Protein AF-0000000078754443 (afdb_homodimer)

Structure (mmCIF, N/CA/C/O backbone):
data_AF-0000000078754443-model_v1
#
loop_
_entity.id
_entity.type
_entity.pdbx_description
1 polymer 'Helix-turn-helix domain protein'
#
loop_
_atom_site.group_PDB
_atom_site.id
_atom_site.type_symbol
_atom_site.label_atom_id
_atom_site.label_alt_id
_atom_site.label_comp_id
_atom_site.label_asym_id
_atom_site.label_entity_id
_atom_site.label_seq_id
_atom_site.pdbx_PDB_ins_code
_atom_site.Cartn_x
_atom_site.Cartn_y
_atom_site.Cartn_z
_atom_site.occupancy
_atom_site.B_iso_or_equiv
_atom_site.auth_seq_id
_atom_site.auth_comp_id
_atom_site.auth_asym_id
_atom_site.auth_atom_id
_atom_site.pdbx_PDB_model_num
ATOM 1 N N . MET A 1 1 ? -13.828 100.062 6.152 1 26.36 1 MET A N 1
ATOM 2 C CA . MET A 1 1 ? -12.602 99.375 5.762 1 26.36 1 MET A CA 1
ATOM 3 C C . MET A 1 1 ? -12.68 97.875 6.078 1 26.36 1 MET A C 1
ATOM 5 O O . MET A 1 1 ? -12.031 97.062 5.422 1 26.36 1 MET A O 1
ATOM 9 N N . LYS A 1 2 ? -13.32 97.5 7.156 1 36.22 2 LYS A N 1
ATOM 10 C CA . LYS A 1 2 ? -12.859 96.312 7.918 1 36.22 2 LYS A CA 1
ATOM 11 C C . LYS A 1 2 ? -13.461 95.062 7.367 1 36.22 2 LYS A C 1
ATOM 13 O O . LYS A 1 2 ? -14.555 94.625 7.758 1 36.22 2 LYS A O 1
ATOM 18 N N . THR A 1 3 ? -13.18 94.688 6.109 1 39.19 3 THR A N 1
ATOM 19 C CA . THR A 1 3 ? -13.664 93.5 5.484 1 39.19 3 THR A CA 1
ATOM 20 C C . THR A 1 3 ? -13 92.25 6.105 1 39.19 3 THR A C 1
ATOM 22 O O . THR A 1 3 ? -11.773 92.188 6.152 1 39.19 3 THR A O 1
ATOM 25 N N . ARG A 1 4 ? -13.695 91.5 7.109 1 38.22 4 ARG A N 1
ATOM 26 C CA . ARG A 1 4 ? -13.477 90.25 7.867 1 38.22 4 ARG A CA 1
ATOM 27 C C . ARG A 1 4 ? -13.125 89.125 6.941 1 38.22 4 ARG A C 1
ATOM 29 O O . ARG A 1 4 ? -13.922 88.75 6.09 1 38.22 4 ARG A O 1
ATOM 36 N N . THR A 1 5 ? -11.766 88.75 6.797 1 33.34 5 THR A N 1
ATOM 37 C CA . THR A 1 5 ? -10.977 87.75 6.078 1 33.34 5 THR A CA 1
ATOM 38 C C . THR A 1 5 ? -11.367 86.375 6.52 1 33.34 5 THR A C 1
ATOM 40 O O . THR A 1 5 ? -11.383 86.062 7.715 1 33.34 5 THR A O 1
ATOM 43 N N . GLN A 1 6 ? -12.062 85.375 5.734 1 34.09 6 GLN A N 1
ATOM 44 C CA . GLN A 1 6 ? -12.703 84.062 5.66 1 34.09 6 GLN A CA 1
ATOM 45 C C . GLN A 1 6 ? -11.68 82.938 5.875 1 34.09 6 GLN A C 1
ATOM 47 O O . GLN A 1 6 ? -12.047 81.812 5.945 1 34.09 6 GLN A O 1
ATOM 52 N N . THR A 1 7 ? -10.242 83.125 5.641 1 32.72 7 THR A N 1
ATOM 53 C CA . THR A 1 7 ? -9.625 82 4.891 1 32.72 7 THR A CA 1
ATOM 54 C C . THR A 1 7 ? -9.602 80.75 5.719 1 32.72 7 THR A C 1
ATOM 56 O O . THR A 1 7 ? -9.828 80.75 6.93 1 32.72 7 THR A O 1
ATOM 59 N N . LYS A 1 8 ? -8.5 79.812 5.582 1 35.47 8 LYS A N 1
ATOM 60 C CA . LYS A 1 8 ? -8.008 78.5 5.141 1 35.47 8 LYS A CA 1
ATOM 61 C C . LYS A 1 8 ? -7.637 77.625 6.328 1 35.47 8 LYS A C 1
ATOM 63 O O . LYS A 1 8 ? -6.461 77.5 6.684 1 35.47 8 LYS A O 1
ATOM 68 N N . VAL A 1 9 ? -8.281 77.688 7.457 1 36 9 VAL A N 1
ATOM 69 C CA . VAL A 1 9 ? -7.668 76.938 8.562 1 36 9 VAL A CA 1
ATOM 70 C C . VAL A 1 9 ? -7.613 75.438 8.227 1 36 9 VAL A C 1
ATOM 72 O O . VAL A 1 9 ? -6.598 74.812 8.461 1 36 9 VAL A O 1
ATOM 75 N N . GLY A 1 10 ? -8.734 74.75 7.977 1 35.69 10 GLY A N 1
ATOM 76 C CA . GLY A 1 10 ? -8.914 73.5 8.688 1 35.69 10 GLY A CA 1
ATOM 77 C C . GLY A 1 10 ? -8.25 72.312 7.996 1 35.69 10 GLY A C 1
ATOM 78 O O . GLY A 1 10 ? -8.648 71.188 8.195 1 35.69 10 GLY A O 1
ATOM 79 N N . GLN A 1 11 ? -7.355 72.5 6.957 1 35.53 11 GLN A N 1
ATOM 80 C CA . GLN A 1 11 ? -6.887 71.375 6.152 1 35.53 11 GLN A CA 1
ATOM 81 C C . GLN A 1 11 ? -5.949 70.5 6.953 1 35.53 11 GLN A C 1
ATOM 83 O O . GLN A 1 11 ? -5.453 69.438 6.438 1 35.53 11 GLN A O 1
ATOM 88 N N . SER A 1 12 ? -5.445 70.938 8.062 1 36.81 12 SER A N 1
ATOM 89 C CA . SER A 1 12 ? -4.25 70.25 8.5 1 36.81 12 SER A CA 1
ATOM 90 C C . SER A 1 12 ? -4.582 68.812 8.93 1 36.81 12 SER A C 1
ATOM 92 O O . SER A 1 12 ? -3.738 67.938 8.828 1 36.81 12 SER A O 1
ATOM 94 N N . SER A 1 13 ? -5.699 68.562 9.547 1 37.91 13 SER A N 1
ATOM 95 C CA . SER A 1 13 ? -5.684 67.438 10.414 1 37.91 13 SER A CA 1
ATOM 96 C C . SER A 1 13 ? -5.812 66.125 9.602 1 37.91 13 SER A C 1
ATOM 98 O O . SER A 1 13 ? -5.984 65.062 10.172 1 37.91 13 SER A O 1
ATOM 100 N N . ILE A 1 14 ? -6.129 66.312 8.273 1 39.88 14 ILE A N 1
ATOM 101 C CA . ILE A 1 14 ? -6.383 65.062 7.578 1 39.88 14 ILE A CA 1
ATOM 102 C C . ILE A 1 14 ? -5.074 64.312 7.406 1 39.88 14 ILE A C 1
ATOM 104 O O . ILE A 1 14 ? -5.059 63.188 6.84 1 39.88 14 ILE A O 1
ATOM 108 N N . GLN A 1 15 ? -3.957 65 7.578 1 35.03 15 GLN A N 1
ATOM 109 C CA . GLN A 1 15 ? -2.744 64.312 7.191 1 35.03 15 GLN A CA 1
ATOM 110 C C . GLN A 1 15 ? -2.506 63.094 8.086 1 35.03 15 GLN A C 1
ATOM 112 O O . GLN A 1 15 ? -1.766 62.188 7.723 1 35.03 15 GLN A O 1
ATOM 117 N N . GLY A 1 16 ? -2.771 63.312 9.336 1 35.56 16 GLY A N 1
ATOM 118 C CA . GLY A 1 16 ? -2.223 62.344 10.273 1 35.56 16 GLY A CA 1
ATOM 119 C C . GLY A 1 16 ? -2.766 60.938 10.07 1 35.56 16 GLY A C 1
ATOM 120 O O . GLY A 1 16 ? -2.068 59.969 10.32 1 35.56 16 GLY A O 1
ATOM 121 N N . LEU A 1 17 ? -4.094 60.844 9.922 1 36.47 17 LEU A N 1
ATOM 122 C CA . LEU A 1 17 ? -4.656 59.531 10.094 1 36.47 17 LEU A CA 1
ATOM 123 C C . LEU A 1 17 ? -4.332 58.625 8.891 1 36.47 17 LEU A C 1
ATOM 125 O O . LEU A 1 17 ? -4.723 57.469 8.844 1 36.47 17 LEU A O 1
ATOM 129 N N . LYS A 1 18 ? -3.92 59.219 7.746 1 35.03 18 LYS A N 1
ATOM 130 C CA . LYS A 1 18 ? -3.502 58.375 6.641 1 35.03 18 LYS A CA 1
ATOM 131 C C . LYS A 1 18 ? -2.344 57.469 7.055 1 35.03 18 LYS A C 1
ATOM 133 O O . LYS A 1 18 ? -1.97 56.562 6.32 1 35.03 18 LYS A O 1
ATOM 138 N N . GLU A 1 19 ? -1.487 58.062 7.883 1 35 19 GLU A N 1
ATOM 139 C CA . GLU A 1 19 ? -0.328 57.219 8.141 1 35 19 GLU A CA 1
ATOM 140 C C . GLU A 1 19 ? -0.752 55.844 8.664 1 35 19 GLU A C 1
ATOM 142 O O . GLU A 1 19 ? 0.026 54.906 8.625 1 35 19 GLU A O 1
ATOM 147 N N . ALA A 1 20 ? -1.751 55.844 9.547 1 34.97 20 ALA A N 1
ATOM 148 C CA . ALA A 1 20 ? -1.997 54.562 10.234 1 34.97 20 ALA A CA 1
ATOM 149 C C . ALA A 1 20 ? -2.408 53.469 9.25 1 34.97 20 ALA A C 1
ATOM 151 O O . ALA A 1 20 ? -2.59 52.312 9.625 1 34.97 20 ALA A O 1
ATOM 152 N N . ILE A 1 21 ? -3.027 53.938 8.18 1 36.72 21 ILE A N 1
ATOM 153 C CA . ILE A 1 21 ? -3.352 52.812 7.301 1 36.72 21 ILE A CA 1
ATOM 154 C C . ILE A 1 21 ? -2.064 52.188 6.785 1 36.72 21 ILE A C 1
ATOM 156 O O . ILE A 1 21 ? -1.988 51.781 5.625 1 36.72 21 ILE A O 1
ATOM 160 N N . ALA A 1 22 ? -0.851 52.875 6.953 1 30.12 22 ALA A N 1
ATOM 161 C CA . ALA A 1 22 ? 0.353 52.281 6.375 1 30.12 22 ALA A CA 1
ATOM 162 C C . ALA A 1 22 ? 0.36 50.781 6.559 1 30.12 22 ALA A C 1
ATOM 164 O O . ALA A 1 22 ? 0.522 50.031 5.59 1 30.12 22 ALA A O 1
ATOM 165 N N . PHE A 1 23 ? 1.49 50.219 7.254 1 31.06 23 PHE A N 1
ATOM 166 C CA . PHE A 1 23 ? 2.502 49.188 7.105 1 31.06 23 PHE A CA 1
ATOM 167 C C . PHE A 1 23 ? 1.948 47.812 7.527 1 31.06 23 PHE A C 1
ATOM 169 O O . PHE A 1 23 ? 2.404 46.781 7.047 1 31.06 23 PHE A O 1
ATOM 176 N N . GLU A 1 24 ? 1.342 47.688 8.734 1 31.23 24 GLU A N 1
ATOM 177 C CA . GLU A 1 24 ? 1.549 46.344 9.242 1 31.23 24 GLU A CA 1
ATOM 178 C C . GLU A 1 24 ? 0.888 45.312 8.328 1 31.23 24 GLU A C 1
ATOM 180 O O . GLU A 1 24 ? -0.333 45.156 8.352 1 31.23 24 GLU A O 1
ATOM 185 N N . LYS A 1 25 ? 0.895 45.469 7.051 1 33.34 25 LYS A N 1
ATOM 186 C CA . LYS A 1 25 ? 0.823 44.281 6.184 1 33.34 25 LYS A CA 1
ATOM 187 C C . LYS A 1 25 ? 1.362 43.062 6.891 1 33.34 25 LYS A C 1
ATOM 189 O O . LYS A 1 25 ? 2.547 43 7.223 1 33.34 25 LYS A O 1
ATOM 194 N N . SER A 1 26 ? 0.652 42.406 7.809 1 33.97 26 SER A N 1
ATOM 195 C CA . SER A 1 26 ? 0.741 41.031 8.281 1 33.97 26 SER A CA 1
ATOM 196 C C . SER A 1 26 ? 1.318 40.125 7.207 1 33.97 26 SER A C 1
ATOM 198 O O . SER A 1 26 ? 0.623 39.75 6.258 1 33.97 26 SER A O 1
ATOM 200 N N . GLY A 1 27 ? 2.365 40.406 6.5 1 33.62 27 GLY A N 1
ATOM 201 C CA . GLY A 1 27 ? 3.305 39.594 5.762 1 33.62 27 GLY A CA 1
ATOM 202 C C . GLY A 1 27 ? 3.496 38.219 6.371 1 33.62 27 GLY A C 1
ATOM 203 O O . GLY A 1 27 ? 4.273 37.406 5.863 1 33.62 27 GLY A O 1
ATOM 204 N N . ALA A 1 28 ? 3.529 38.188 7.723 1 36.38 28 ALA A N 1
ATOM 205 C CA . ALA A 1 28 ? 3.904 36.938 8.359 1 36.38 28 ALA A CA 1
ATOM 206 C C . ALA A 1 28 ? 3.096 35.781 7.785 1 36.38 28 ALA A C 1
ATOM 208 O O . ALA A 1 28 ? 3.461 34.594 7.961 1 36.38 28 ALA A O 1
ATOM 209 N N . LEU A 1 29 ? 1.897 35.938 7.648 1 39.03 29 LEU A N 1
ATOM 210 C CA . LEU A 1 29 ? 1.191 34.75 7.16 1 39.03 29 LEU A CA 1
ATOM 211 C C . LEU A 1 29 ? 1.688 34.375 5.773 1 39.03 29 LEU A C 1
ATOM 213 O O . LEU A 1 29 ? 1.109 33.5 5.129 1 39.03 29 LEU A O 1
ATOM 217 N N . ALA A 1 30 ? 2.354 35.25 5.02 1 36.84 30 ALA A N 1
ATOM 218 C CA . ALA A 1 30 ? 2.799 34.969 3.662 1 36.84 30 ALA A CA 1
ATOM 219 C C . ALA A 1 30 ? 3.496 33.594 3.611 1 36.84 30 ALA A C 1
ATOM 221 O O . ALA A 1 30 ? 3.242 32.781 2.711 1 36.84 30 ALA A O 1
ATOM 222 N N . GLY A 1 31 ? 4.816 33.562 4.109 1 39.12 31 GLY A N 1
ATOM 223 C CA . GLY A 1 31 ? 5.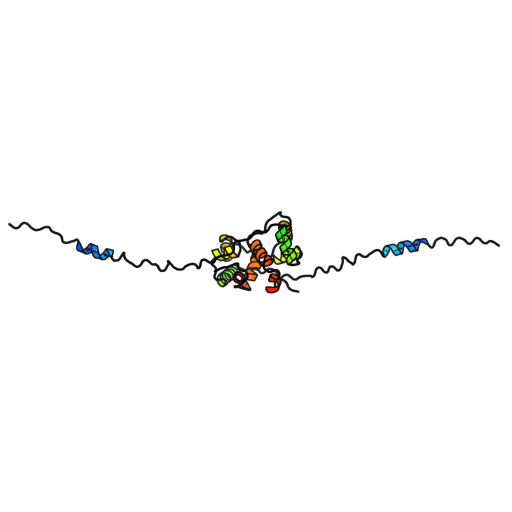887 32.625 3.824 1 39.12 31 GLY A CA 1
ATOM 224 C C . GLY A 1 31 ? 5.586 31.219 4.297 1 39.12 31 GLY A C 1
ATOM 225 O O . GLY A 1 31 ? 6.492 30.391 4.434 1 39.12 31 GLY A O 1
ATOM 226 N N . ALA A 1 32 ? 4.82 30.953 5.199 1 44.16 32 ALA A N 1
ATOM 227 C CA . ALA A 1 32 ? 4.879 29.516 5.457 1 44.16 32 ALA A CA 1
ATOM 228 C C . ALA A 1 32 ? 4.965 28.734 4.148 1 44.16 32 ALA A C 1
ATOM 230 O O . ALA A 1 32 ? 3.973 28.609 3.428 1 44.16 32 ALA A O 1
ATOM 231 N N . ARG A 1 33 ? 5.953 28.969 3.275 1 45.34 33 ARG A N 1
ATOM 232 C CA . ARG A 1 33 ? 6.227 28.156 2.104 1 45.34 33 ARG A CA 1
ATOM 233 C C . ARG A 1 33 ? 5.84 26.703 2.355 1 45.34 33 ARG A C 1
ATOM 235 O O . ARG A 1 33 ? 6.438 26.031 3.201 1 45.34 33 ARG A O 1
ATOM 242 N N . VAL A 1 34 ? 4.598 26.344 2.496 1 55.62 34 VAL A N 1
ATOM 243 C CA . VAL A 1 34 ? 4.273 24.922 2.49 1 55.62 34 VAL A CA 1
ATOM 244 C C . VAL A 1 34 ? 5.254 24.172 1.592 1 55.62 34 VAL A C 1
ATOM 246 O O . VAL A 1 34 ? 5.465 24.562 0.438 1 55.62 34 VAL A O 1
ATOM 249 N N . ARG A 1 35 ? 6.547 23.875 2.004 1 59.12 35 ARG A N 1
ATOM 250 C CA . ARG A 1 35 ? 7.457 23.047 1.21 1 59.12 35 ARG A CA 1
ATOM 251 C C . ARG A 1 35 ? 6.688 22.156 0.244 1 59.12 35 ARG A C 1
ATOM 253 O O . ARG A 1 35 ? 5.785 21.422 0.654 1 59.12 35 ARG A O 1
ATOM 260 N N . GLN A 1 36 ? 6.621 22.656 -1.03 1 76.69 36 GLN A N 1
ATOM 261 C CA . GLN A 1 36 ? 5.934 21.875 -2.062 1 76.69 36 GLN A CA 1
ATOM 262 C C . GLN A 1 36 ? 6.562 20.5 -2.229 1 76.69 36 GLN A C 1
ATOM 264 O O . GLN A 1 36 ? 7.664 20.375 -2.76 1 76.69 36 GLN A O 1
ATOM 269 N N . ILE A 1 37 ? 6.293 19.609 -1.49 1 89.94 37 ILE A N 1
ATOM 270 C CA . ILE A 1 37 ? 6.809 18.234 -1.598 1 89.94 37 ILE A CA 1
ATOM 271 C C . ILE A 1 37 ? 6.203 17.562 -2.82 1 89.94 37 ILE A C 1
ATOM 273 O O . ILE A 1 37 ? 5.012 17.719 -3.105 1 89.94 37 ILE A O 1
ATOM 277 N N . ALA A 1 38 ? 7.082 17.062 -3.732 1 95.56 38 ALA A N 1
ATOM 278 C CA . ALA A 1 38 ? 6.637 16.328 -4.914 1 95.56 38 ALA A CA 1
ATOM 279 C C . ALA A 1 38 ? 6.398 14.852 -4.582 1 95.56 38 ALA A C 1
ATOM 281 O O . ALA A 1 38 ? 7.297 14.164 -4.094 1 95.56 38 ALA A O 1
ATOM 282 N N . ILE A 1 39 ? 5.227 14.508 -4.801 1 98.31 39 ILE A N 1
ATOM 283 C CA . ILE A 1 39 ? 4.875 13.109 -4.586 1 98.31 39 ILE A CA 1
ATOM 284 C C . ILE A 1 39 ? 4.754 12.398 -5.93 1 98.31 39 ILE A C 1
ATOM 286 O O . ILE A 1 39 ? 4.105 12.906 -6.852 1 98.31 39 ILE A O 1
ATOM 290 N N . LYS A 1 40 ? 5.383 11.297 -6.074 1 98.25 40 LYS A N 1
ATOM 291 C CA . LYS A 1 40 ? 5.34 10.523 -7.312 1 98.25 40 LYS A CA 1
ATOM 292 C C . LYS A 1 40 ? 3.9 10.211 -7.715 1 98.25 40 LYS A C 1
ATOM 294 O O . LYS A 1 40 ? 3.119 9.711 -6.906 1 98.25 40 LYS A O 1
ATOM 299 N N . PRO A 1 41 ? 3.611 10.516 -8.875 1 98.12 41 PRO A N 1
ATOM 300 C CA . PRO A 1 41 ? 2.26 10.164 -9.32 1 98.12 41 PRO A CA 1
ATOM 301 C C . PRO A 1 41 ? 2.021 8.656 -9.352 1 98.12 41 PRO A C 1
ATOM 303 O O . PRO A 1 41 ? 2.973 7.879 -9.461 1 98.12 41 PRO A O 1
ATOM 306 N N . LEU A 1 42 ? 0.745 8.273 -9.305 1 98.69 42 LEU A N 1
ATOM 307 C CA . LEU A 1 42 ? 0.408 6.855 -9.344 1 98.69 42 LEU A CA 1
ATOM 308 C C . LEU A 1 42 ? 0.733 6.258 -10.711 1 98.69 42 LEU A C 1
ATOM 310 O O . LEU A 1 42 ? 0.575 6.922 -11.734 1 98.69 42 LEU A O 1
ATOM 314 N N . SER A 1 43 ? 1.183 5.039 -10.648 1 98.06 43 SER A N 1
ATOM 315 C CA . SER A 1 43 ? 1.366 4.285 -11.883 1 98.06 43 SER A CA 1
ATOM 316 C C . SER A 1 43 ? 0.236 3.281 -12.094 1 98.06 43 SER A C 1
ATOM 318 O O . SER A 1 43 ? -0.287 2.719 -11.133 1 98.06 43 SER A O 1
ATOM 320 N N . HIS A 1 44 ? -0.044 3.088 -13.305 1 97.94 44 HIS A N 1
ATOM 321 C CA . HIS A 1 44 ? -1.057 2.102 -13.664 1 97.94 44 HIS A CA 1
ATOM 322 C C . HIS A 1 44 ? -0.416 0.797 -14.133 1 97.94 44 HIS A C 1
ATOM 324 O O . HIS A 1 44 ? 0.577 0.815 -14.859 1 97.94 44 HIS A O 1
ATOM 330 N N . TYR A 1 45 ? -1.012 -0.308 -13.719 1 98.69 45 TYR A N 1
ATOM 331 C CA . TYR A 1 45 ? -0.534 -1.637 -14.078 1 98.69 45 TYR A CA 1
ATOM 332 C C . TYR A 1 45 ? -1.644 -2.459 -14.727 1 98.69 45 TYR A C 1
ATOM 334 O O . TYR A 1 45 ? -2.744 -2.564 -14.18 1 98.69 45 TYR A O 1
ATOM 342 N N . ASN A 1 46 ? -1.34 -2.996 -15.852 1 98.38 46 ASN A N 1
ATOM 343 C CA . ASN A 1 46 ? -2.338 -3.873 -16.453 1 98.38 46 ASN A CA 1
ATOM 344 C C . ASN A 1 46 ? -2.262 -5.285 -15.883 1 98.38 46 ASN A C 1
ATOM 346 O O . ASN A 1 46 ? -1.412 -5.574 -15.039 1 98.38 46 ASN A O 1
ATOM 350 N N . ASN A 1 47 ? -3.221 -6.164 -16.328 1 98.75 47 ASN A N 1
ATOM 351 C CA . ASN A 1 47 ? -3.357 -7.504 -15.766 1 98.75 47 ASN A CA 1
ATOM 352 C C . ASN A 1 47 ? -2.066 -8.305 -15.906 1 98.75 47 ASN A C 1
ATOM 354 O O . ASN A 1 47 ? -1.635 -8.969 -14.961 1 98.75 47 ASN A O 1
ATOM 358 N N . ARG A 1 48 ? -1.356 -8.172 -16.984 1 98.69 48 ARG A N 1
ATOM 359 C CA . ARG A 1 48 ? -0.126 -8.922 -17.203 1 98.69 48 ARG A CA 1
ATOM 360 C C . ARG A 1 48 ? 0.994 -8.422 -16.297 1 98.69 48 ARG A C 1
ATOM 362 O O . ARG A 1 48 ? 1.786 -9.219 -15.789 1 98.69 48 ARG A O 1
ATOM 369 N N . GLU A 1 49 ? 1.058 -7.172 -16.125 1 98.81 49 GLU A N 1
ATOM 370 C CA . GLU A 1 49 ? 2.082 -6.586 -15.273 1 98.81 49 GLU A CA 1
ATOM 371 C C . GLU A 1 49 ? 1.881 -6.992 -13.812 1 98.81 49 GLU A C 1
ATOM 373 O O . GLU A 1 49 ? 2.848 -7.289 -13.109 1 98.81 49 GLU A O 1
ATOM 378 N N . ILE A 1 50 ? 0.63 -7.016 -13.406 1 98.94 50 ILE A N 1
ATOM 379 C CA . ILE A 1 50 ? 0.341 -7.391 -12.031 1 98.94 50 ILE A CA 1
ATOM 380 C C . ILE A 1 50 ? 0.776 -8.836 -11.789 1 98.94 50 ILE A C 1
ATOM 382 O O . ILE A 1 50 ? 1.412 -9.133 -10.773 1 98.94 50 ILE A O 1
ATOM 386 N N . LYS A 1 51 ? 0.489 -9.656 -12.719 1 98.88 51 LYS A N 1
ATOM 387 C CA . LYS A 1 51 ? 0.91 -11.055 -12.625 1 98.88 51 LYS A CA 1
ATOM 388 C C . LYS A 1 51 ? 2.432 -11.172 -12.594 1 98.88 51 LYS A C 1
ATOM 390 O O . LYS A 1 51 ? 2.986 -11.938 -11.805 1 98.88 51 LYS A O 1
ATOM 395 N N . ARG A 1 52 ? 3.084 -10.398 -13.422 1 98.88 52 ARG A N 1
ATOM 396 C CA . ARG A 1 52 ? 4.543 -10.422 -13.477 1 98.88 52 ARG A CA 1
ATOM 397 C C . ARG A 1 52 ? 5.145 -9.969 -12.148 1 98.88 52 ARG A C 1
ATOM 399 O O . ARG A 1 52 ? 6.145 -10.531 -11.695 1 98.88 52 ARG A O 1
ATOM 406 N N . ILE A 1 53 ? 4.539 -8.953 -11.523 1 98.88 53 ILE A N 1
ATOM 407 C CA . ILE A 1 53 ? 5.008 -8.477 -10.227 1 98.88 53 ILE A CA 1
ATOM 408 C C . ILE A 1 53 ? 4.855 -9.594 -9.188 1 98.88 53 ILE A C 1
ATOM 410 O O . ILE A 1 53 ? 5.801 -9.906 -8.469 1 98.88 53 ILE A O 1
ATOM 414 N N . ARG A 1 54 ? 3.691 -10.195 -9.156 1 98.81 54 ARG A N 1
ATOM 415 C CA . ARG A 1 54 ? 3.473 -11.297 -8.219 1 98.81 54 ARG A CA 1
ATOM 416 C C . ARG A 1 54 ? 4.496 -12.406 -8.43 1 98.81 54 ARG A C 1
ATOM 418 O O . ARG A 1 54 ? 5.078 -12.914 -7.465 1 98.81 54 ARG A O 1
ATOM 425 N N . GLU A 1 55 ? 4.699 -12.75 -9.688 1 98.75 55 GLU A N 1
ATOM 426 C CA . GLU A 1 55 ? 5.59 -13.852 -10.016 1 98.75 55 GLU A CA 1
ATOM 427 C C . GLU A 1 55 ? 7.039 -13.523 -9.672 1 98.75 55 GLU A C 1
ATOM 429 O O . GLU A 1 55 ? 7.801 -14.398 -9.266 1 98.75 55 GLU A O 1
ATOM 434 N N . SER A 1 56 ? 7.398 -12.289 -9.844 1 98.56 56 SER A N 1
ATOM 435 C CA . SER A 1 56 ? 8.758 -11.875 -9.5 1 98.56 56 SER A CA 1
ATOM 436 C C . SER A 1 56 ? 9.008 -12 -8 1 98.56 56 SER A C 1
ATOM 438 O O . SER A 1 56 ? 10.156 -12.078 -7.562 1 98.56 56 SER A O 1
ATOM 440 N N . LEU A 1 57 ? 7.973 -11.984 -7.211 1 98 57 LEU A N 1
ATOM 441 C CA . LEU A 1 57 ? 8.055 -12.164 -5.766 1 98 57 LEU A CA 1
ATOM 442 C C . LEU A 1 57 ? 8.008 -13.641 -5.395 1 98 57 LEU A C 1
ATOM 444 O O . LEU A 1 57 ? 8.164 -14 -4.227 1 98 57 LEU A O 1
ATOM 448 N N . LYS A 1 58 ? 7.691 -14.438 -6.395 1 97.06 58 LYS A N 1
ATOM 449 C CA . LYS A 1 58 ? 7.582 -15.891 -6.23 1 97.06 58 LYS A CA 1
ATOM 450 C C . LYS A 1 58 ? 6.434 -16.25 -5.289 1 97.06 58 LYS A C 1
ATOM 452 O O . LYS A 1 58 ? 6.57 -17.141 -4.449 1 97.06 58 LYS A O 1
ATOM 457 N N . LEU A 1 59 ? 5.391 -15.547 -5.441 1 97.69 59 LEU A N 1
ATOM 458 C CA . LEU A 1 59 ? 4.234 -15.773 -4.586 1 97.69 59 LEU A CA 1
ATOM 459 C C . LEU A 1 59 ? 3.082 -16.391 -5.375 1 97.69 59 LEU A C 1
ATOM 461 O O . LEU A 1 59 ? 2.912 -16.094 -6.562 1 97.69 59 LEU A O 1
ATOM 465 N N . THR A 1 60 ? 2.299 -17.219 -4.691 1 97.75 60 THR A N 1
ATOM 466 C CA . THR A 1 60 ? 1.014 -17.6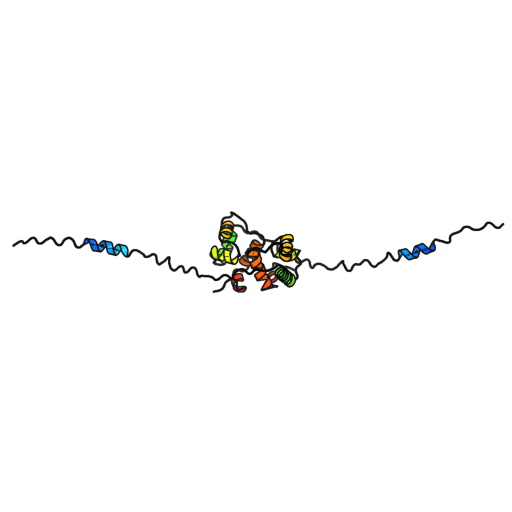56 -5.23 1 97.75 60 THR A CA 1
ATOM 467 C C . THR A 1 60 ? 0.004 -16.516 -5.207 1 97.75 60 THR A C 1
ATOM 469 O O . THR A 1 60 ? 0.256 -15.469 -4.605 1 97.75 60 THR A O 1
ATOM 472 N N . GLN A 1 61 ? -1.084 -16.781 -5.883 1 98.25 61 GLN A N 1
ATOM 473 C CA . GLN A 1 61 ? -2.15 -15.781 -5.82 1 98.25 61 GLN A CA 1
ATOM 474 C C . GLN A 1 61 ? -2.625 -15.578 -4.387 1 98.25 61 GLN A C 1
ATOM 476 O O . GLN A 1 61 ? -2.928 -14.453 -3.98 1 98.25 61 GLN A O 1
ATOM 481 N N . ARG A 1 62 ? -2.701 -16.609 -3.691 1 97.88 62 ARG A N 1
ATOM 482 C CA . ARG A 1 62 ? -3.168 -16.547 -2.311 1 97.88 62 ARG A CA 1
ATOM 483 C C . ARG A 1 62 ? -2.203 -15.734 -1.443 1 97.88 62 ARG A C 1
ATOM 485 O O . ARG A 1 62 ? -2.619 -14.836 -0.711 1 97.88 62 ARG A O 1
ATOM 492 N N . SER A 1 63 ? -0.944 -16.016 -1.504 1 98.19 63 SER A N 1
ATOM 493 C CA . SER A 1 63 ? 0.059 -15.312 -0.714 1 98.19 63 SER A CA 1
ATOM 494 C C . SER A 1 63 ? 0.163 -13.852 -1.135 1 98.19 63 SER A C 1
ATOM 496 O O . SER A 1 63 ? 0.34 -12.969 -0.292 1 98.19 63 SER A O 1
ATOM 498 N N . PHE A 1 64 ? 0.074 -13.648 -2.371 1 98.75 64 PHE A N 1
ATOM 499 C CA . PHE A 1 64 ? 0.097 -12.281 -2.881 1 98.75 64 PHE A CA 1
ATOM 500 C C 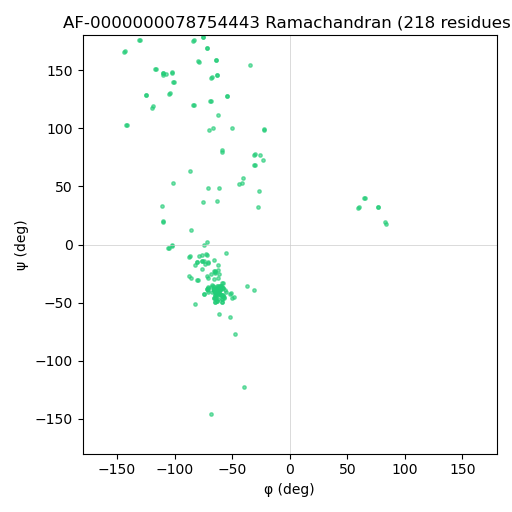. PHE A 1 64 ? -1.091 -11.484 -2.354 1 98.75 64 PHE A C 1
ATOM 502 O O . PHE A 1 64 ? -0.949 -10.312 -1.984 1 98.75 64 PHE A O 1
ATOM 509 N N . ALA A 1 65 ? -2.24 -12.125 -2.338 1 98.88 65 ALA A N 1
ATOM 510 C CA . ALA A 1 65 ? -3.443 -11.492 -1.797 1 98.88 65 ALA A CA 1
ATOM 511 C C . ALA A 1 65 ? -3.248 -11.109 -0.334 1 98.88 65 ALA A C 1
ATOM 513 O O . ALA A 1 65 ? -3.594 -9.992 0.071 1 98.88 65 ALA A O 1
ATOM 514 N N . LEU A 1 66 ? -2.672 -11.984 0.402 1 98.62 66 LEU A N 1
ATOM 515 C CA . LEU A 1 66 ? -2.389 -11.711 1.806 1 98.62 66 LEU A CA 1
ATOM 516 C C . LEU A 1 66 ? -1.398 -10.555 1.944 1 98.62 66 LEU A C 1
ATOM 518 O O . LEU A 1 66 ? -1.586 -9.672 2.779 1 98.62 66 LEU A O 1
ATOM 522 N N . LEU A 1 67 ? -0.415 -10.523 1.156 1 98.81 67 LEU A N 1
ATOM 523 C CA . LEU A 1 67 ? 0.586 -9.469 1.183 1 98.81 67 LEU A CA 1
ATOM 524 C C . LEU A 1 67 ? -0.04 -8.117 0.842 1 98.81 67 LEU A C 1
ATOM 526 O O . LEU A 1 67 ? 0.235 -7.117 1.506 1 98.81 67 LEU A O 1
ATOM 530 N N . MET A 1 68 ? -0.91 -8.18 -0.115 1 98.94 68 MET A N 1
ATOM 531 C CA . MET A 1 68 ? -1.532 -6.957 -0.609 1 98.94 68 MET A CA 1
ATOM 532 C C . MET A 1 68 ? -2.674 -6.52 0.302 1 98.94 68 MET A C 1
ATOM 534 O O . MET A 1 68 ? -3.168 -5.395 0.192 1 98.94 68 MET A O 1
ATOM 538 N N . GLY A 1 69 ? -3.107 -7.383 1.133 1 98.88 69 GLY A N 1
ATOM 539 C CA . GLY A 1 69 ? -4.215 -7.062 2.018 1 98.88 69 GLY A CA 1
ATOM 540 C C . GLY A 1 69 ? -5.562 -7.082 1.319 1 98.88 69 GLY A C 1
ATOM 541 O O . GLY A 1 69 ? -6.441 -6.277 1.631 1 98.88 69 GLY A O 1
ATOM 542 N N . VAL A 1 70 ? -5.707 -7.906 0.367 1 98.94 70 VAL A N 1
ATOM 543 C CA . VAL A 1 70 ? -6.969 -8.031 -0.354 1 98.94 70 VAL A CA 1
ATOM 544 C C . VAL A 1 70 ? -7.383 -9.5 -0.425 1 98.94 70 VAL A C 1
ATOM 546 O O . VAL A 1 70 ? -6.664 -10.375 0.058 1 98.94 70 VAL A O 1
ATOM 549 N N . SER A 1 71 ? -8.539 -9.727 -0.98 1 98.88 71 SER A N 1
ATOM 550 C CA . SER A 1 71 ? -9.008 -11.102 -1.157 1 98.88 71 SER A CA 1
ATOM 551 C C . SER A 1 71 ? -8.344 -11.758 -2.365 1 98.88 71 SER A C 1
ATOM 553 O O . SER A 1 71 ? -7.895 -11.062 -3.283 1 98.88 71 SER A O 1
ATOM 555 N N . ILE A 1 72 ? -8.305 -13.094 -2.373 1 98.69 72 ILE A N 1
ATOM 556 C CA . ILE A 1 72 ? -7.785 -13.836 -3.52 1 98.69 72 ILE A CA 1
ATOM 557 C C . ILE A 1 72 ? -8.617 -13.516 -4.758 1 98.69 72 ILE A C 1
ATOM 559 O O . ILE A 1 72 ? -8.086 -13.445 -5.871 1 98.69 72 ILE A O 1
ATOM 563 N N . LYS A 1 73 ? -9.859 -13.32 -4.629 1 98.88 73 LYS A N 1
ATOM 564 C CA . LYS A 1 73 ? -10.734 -12.961 -5.738 1 98.88 73 LYS A CA 1
ATOM 565 C C . LYS A 1 73 ? -10.328 -11.625 -6.359 1 98.88 73 LYS A C 1
ATOM 567 O O . LYS A 1 73 ? -10.414 -11.445 -7.574 1 98.88 73 LYS A O 1
ATOM 572 N N . THR A 1 74 ? -9.93 -10.672 -5.469 1 98.88 74 THR A N 1
ATOM 573 C CA . THR A 1 74 ? -9.469 -9.375 -5.945 1 98.88 74 THR A CA 1
ATOM 574 C C . THR A 1 74 ? -8.211 -9.523 -6.801 1 98.88 74 THR A C 1
ATOM 576 O O . THR A 1 74 ? -8.117 -8.93 -7.879 1 98.88 74 THR A O 1
ATOM 579 N N . VAL A 1 75 ? -7.32 -10.375 -6.395 1 98.94 75 VAL A N 1
ATOM 580 C CA . VAL A 1 75 ? -6.102 -10.633 -7.152 1 98.94 7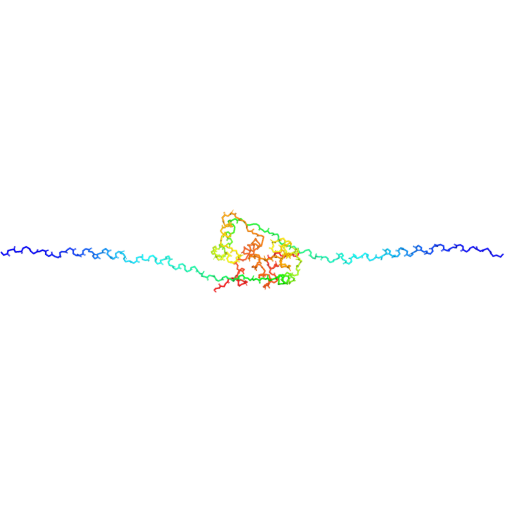5 VAL A CA 1
ATOM 581 C C . VAL A 1 75 ? -6.449 -11.297 -8.484 1 98.94 75 VAL A C 1
ATOM 583 O O . VAL A 1 75 ? -5.938 -10.906 -9.531 1 98.94 75 VAL A O 1
ATOM 586 N N . GLU A 1 76 ? -7.277 -12.25 -8.406 1 98.88 76 GLU A N 1
ATOM 587 C CA . GLU A 1 76 ? -7.715 -12.93 -9.625 1 98.88 76 GLU A CA 1
ATOM 588 C C . GLU A 1 76 ? -8.352 -11.953 -10.609 1 98.88 76 GLU A C 1
ATOM 590 O O . GLU A 1 76 ? -8.07 -11.992 -11.805 1 98.88 76 GLU A O 1
ATOM 595 N N . ALA A 1 77 ? -9.18 -11.086 -10.094 1 98.88 77 ALA A N 1
ATOM 596 C CA . ALA A 1 77 ? -9.844 -10.102 -10.93 1 98.88 77 ALA A CA 1
ATOM 597 C C . ALA A 1 77 ? -8.836 -9.156 -11.578 1 98.88 77 ALA A C 1
ATOM 599 O O . ALA A 1 77 ? -8.984 -8.781 -12.742 1 98.88 77 ALA A O 1
ATOM 600 N N . TRP A 1 78 ? -7.793 -8.773 -10.82 1 98.88 78 TRP A N 1
ATOM 601 C CA . TRP A 1 78 ? -6.742 -7.918 -11.359 1 98.88 78 TRP A CA 1
ATOM 602 C C . TRP A 1 78 ? -5.973 -8.633 -12.461 1 98.88 78 TRP A C 1
ATOM 604 O O . TRP A 1 78 ? -5.785 -8.086 -13.555 1 98.88 78 TRP A O 1
ATOM 614 N N . GLU A 1 79 ? -5.605 -9.922 -12.195 1 98.62 79 GLU A N 1
ATOM 615 C CA . GLU A 1 79 ? -4.727 -10.648 -13.102 1 98.62 79 GLU A CA 1
ATOM 616 C C . GLU A 1 79 ? -5.48 -11.117 -14.344 1 98.62 79 GLU A C 1
ATOM 618 O O . GLU A 1 79 ? -4.867 -11.453 -15.359 1 98.62 79 GLU A O 1
ATOM 623 N N . ASN A 1 80 ? -6.805 -11.07 -14.305 1 98.31 80 ASN A N 1
ATOM 624 C CA . ASN A 1 80 ? -7.629 -11.453 -15.445 1 98.31 80 ASN A CA 1
ATOM 625 C C . ASN A 1 80 ? -8.234 -10.234 -16.141 1 98.31 80 ASN A C 1
ATOM 627 O O . ASN A 1 80 ? -9.016 -10.375 -17.078 1 98.31 80 ASN A O 1
ATOM 631 N N . GLY A 1 81 ? -8.008 -9.086 -15.617 1 98.31 81 GLY A N 1
ATOM 632 C CA . GLY A 1 81 ? -8.414 -7.863 -16.281 1 98.31 81 GLY A CA 1
ATOM 633 C C . GLY A 1 81 ? -9.867 -7.5 -16.016 1 98.31 81 GLY A C 1
ATOM 634 O O . GLY A 1 81 ? -10.445 -6.68 -16.734 1 98.31 81 GLY A O 1
ATOM 635 N N . ARG A 1 82 ? -10.477 -8.047 -15.008 1 98.38 82 ARG A N 1
ATOM 636 C CA . ARG A 1 82 ? -11.875 -7.797 -14.695 1 98.38 82 ARG A CA 1
ATOM 637 C C . ARG A 1 82 ? -12.039 -6.547 -13.844 1 98.38 82 ARG A C 1
ATOM 639 O O . ARG A 1 82 ? -13.125 -5.977 -13.758 1 98.38 82 ARG A O 1
ATOM 646 N N . ASN A 1 83 ? -11.062 -6.191 -13.047 1 98 83 ASN A N 1
ATOM 647 C CA . ASN A 1 83 ? -10.992 -4.992 -12.219 1 98 83 ASN A CA 1
ATOM 648 C C . ASN A 1 83 ? -9.578 -4.426 -12.172 1 98 83 ASN A C 1
ATOM 650 O O . ASN A 1 83 ? -8.633 -5.07 -12.625 1 98 83 ASN A O 1
ATOM 654 N N . GLU A 1 84 ? -9.477 -3.258 -11.711 1 98.38 84 GLU A N 1
ATOM 655 C CA . GLU A 1 84 ? -8.172 -2.629 -11.57 1 98.38 84 GLU A CA 1
ATOM 656 C C . GLU A 1 84 ? -7.855 -2.338 -10.102 1 98.38 84 GLU A C 1
ATOM 658 O O . GLU A 1 84 ? -8.758 -2.07 -9.312 1 98.38 84 GLU A O 1
ATOM 663 N N . PRO A 1 85 ? -6.586 -2.348 -9.789 1 98.88 85 PRO A N 1
ATOM 664 C CA . PRO A 1 85 ? -6.215 -1.989 -8.422 1 98.88 85 PRO A CA 1
ATOM 665 C C . PRO A 1 85 ? -6.586 -0.55 -8.07 1 98.88 85 PRO A C 1
ATOM 667 O O . PRO A 1 85 ? -6.508 0.338 -8.922 1 98.88 85 PRO A O 1
ATOM 670 N N . ASN A 1 86 ? -6.969 -0.304 -6.758 1 98.62 86 ASN A N 1
ATOM 671 C CA . ASN A 1 86 ? -7.195 1.067 -6.312 1 98.62 86 ASN A CA 1
ATOM 672 C C . ASN A 1 86 ? -5.879 1.813 -6.105 1 98.62 86 ASN A C 1
ATOM 674 O O . ASN A 1 86 ? -4.801 1.25 -6.305 1 98.62 86 ASN A O 1
ATOM 678 N N . GLY A 1 87 ? -5.949 2.988 -5.758 1 98.88 87 GLY A N 1
ATOM 679 C CA . GLY A 1 87 ? -4.777 3.844 -5.68 1 98.88 87 GLY A CA 1
ATOM 680 C C . GLY A 1 87 ? -3.719 3.318 -4.73 1 98.88 87 GLY A C 1
ATOM 681 O O . GLY A 1 87 ? -2.531 3.299 -5.062 1 98.88 87 GLY A O 1
ATOM 682 N N . THR A 1 88 ? -4.152 2.922 -3.551 1 98.94 88 THR A N 1
ATOM 683 C CA . THR A 1 88 ? -3.17 2.43 -2.59 1 98.94 88 THR A CA 1
ATOM 684 C C . THR A 1 88 ? -2.527 1.139 -3.088 1 98.94 88 THR A C 1
ATOM 686 O O . THR A 1 88 ? -1.331 0.917 -2.887 1 98.94 88 THR A O 1
ATOM 689 N N . ALA A 1 89 ? -3.363 0.311 -3.693 1 98.94 89 ALA A N 1
ATOM 690 C CA . ALA A 1 89 ? -2.826 -0.919 -4.27 1 98.94 89 ALA A CA 1
ATOM 691 C C . ALA A 1 89 ? -1.814 -0.615 -5.371 1 98.94 89 ALA A C 1
ATOM 693 O O . ALA A 1 89 ? -0.791 -1.293 -5.488 1 98.94 89 ALA A O 1
ATOM 694 N N . GLN A 1 90 ? -2.082 0.365 -6.168 1 98.94 90 GLN A N 1
ATOM 695 C CA . GLN A 1 90 ? -1.139 0.771 -7.203 1 98.94 90 GLN A CA 1
ATOM 696 C C . GLN A 1 90 ? 0.177 1.248 -6.598 1 98.94 90 GLN A C 1
ATOM 698 O O . GLN A 1 90 ? 1.251 0.975 -7.137 1 98.94 90 GLN A O 1
ATOM 703 N N . ARG A 1 91 ? 0.098 1.929 -5.5 1 98.88 91 ARG A N 1
ATOM 704 C CA . ARG A 1 91 ? 1.291 2.367 -4.785 1 98.88 91 ARG A CA 1
ATOM 705 C C . ARG A 1 91 ? 2.08 1.175 -4.25 1 98.88 91 ARG A C 1
ATOM 707 O O . ARG A 1 91 ? 3.307 1.132 -4.371 1 98.88 91 ARG A O 1
ATOM 714 N N . MET A 1 92 ? 1.365 0.248 -3.703 1 98.94 92 MET A N 1
ATOM 715 C CA . MET A 1 92 ? 2.012 -0.958 -3.195 1 98.94 92 MET A CA 1
ATOM 716 C C . MET A 1 92 ? 2.664 -1.744 -4.328 1 98.94 92 MET A C 1
ATOM 718 O O . MET A 1 92 ? 3.779 -2.246 -4.176 1 98.94 92 MET A O 1
ATOM 722 N N . LEU A 1 93 ? 1.969 -1.838 -5.441 1 98.94 93 LEU A N 1
ATOM 723 C CA . LEU A 1 93 ? 2.529 -2.523 -6.598 1 98.94 93 LEU A CA 1
ATOM 724 C C . LEU A 1 93 ? 3.814 -1.846 -7.062 1 98.94 93 LEU A C 1
ATOM 726 O O . LEU A 1 93 ? 4.766 -2.52 -7.465 1 98.94 93 LEU A O 1
ATOM 730 N N . TYR A 1 94 ? 3.842 -0.558 -7.012 1 98.94 94 TYR A N 1
ATOM 731 C CA . TYR A 1 94 ? 5.059 0.175 -7.34 1 98.94 94 TYR A CA 1
ATOM 732 C C . TYR A 1 94 ? 6.211 -0.244 -6.434 1 98.94 94 TYR A C 1
ATOM 734 O O . TYR A 1 94 ? 7.312 -0.521 -6.91 1 98.94 94 TYR A O 1
ATOM 742 N N . LEU A 1 95 ? 5.953 -0.257 -5.18 1 98.94 95 LEU A N 1
ATOM 743 C CA . LEU A 1 95 ? 6.992 -0.615 -4.219 1 98.94 95 LEU A CA 1
ATOM 744 C C . LEU A 1 95 ? 7.512 -2.023 -4.484 1 98.94 95 LEU A C 1
ATOM 746 O O . LEU A 1 95 ? 8.727 -2.252 -4.484 1 98.94 95 LEU A O 1
ATOM 750 N N . LEU A 1 96 ? 6.57 -2.924 -4.742 1 98.94 96 LEU A N 1
ATOM 751 C CA . LEU A 1 96 ? 6.934 -4.324 -4.93 1 98.94 96 LEU A CA 1
ATOM 752 C C . LEU A 1 96 ? 7.664 -4.523 -6.254 1 98.94 96 LEU A C 1
ATOM 754 O O . LEU A 1 96 ? 8.555 -5.375 -6.355 1 98.94 96 LEU A O 1
ATOM 758 N N . LYS A 1 97 ? 7.25 -3.793 -7.285 1 98.88 97 LYS A N 1
ATOM 759 C CA . LYS A 1 97 ? 7.953 -3.844 -8.562 1 98.88 97 LYS A CA 1
ATOM 760 C C . LYS A 1 97 ? 9.367 -3.281 -8.438 1 98.88 97 LYS A C 1
ATOM 762 O O . LYS A 1 97 ? 10.305 -3.809 -9.047 1 98.88 97 LYS A O 1
ATOM 767 N N . THR A 1 98 ? 9.508 -2.252 -7.672 1 98.75 98 THR A N 1
ATOM 768 C CA . THR A 1 98 ? 10.773 -1.54 -7.504 1 98.75 98 THR A CA 1
ATOM 769 C C . THR A 1 98 ? 11.758 -2.367 -6.68 1 98.75 98 THR A C 1
ATOM 771 O O . THR A 1 98 ? 12.961 -2.348 -6.938 1 98.75 98 THR A O 1
ATOM 774 N N . ASP A 1 99 ? 11.234 -3.076 -5.648 1 98.81 99 ASP A N 1
ATOM 775 C CA . ASP A 1 99 ? 12.062 -3.881 -4.758 1 98.81 99 ASP A CA 1
ATOM 776 C C . ASP A 1 99 ? 11.359 -5.184 -4.379 1 98.81 99 ASP A C 1
ATOM 778 O O . ASP A 1 99 ? 10.57 -5.219 -3.439 1 98.81 99 ASP A O 1
ATOM 782 N N . THR A 1 100 ? 11.789 -6.246 -5.016 1 98.56 100 THR A N 1
ATOM 783 C CA . THR A 1 100 ? 11.133 -7.535 -4.816 1 98.56 100 THR A CA 1
ATOM 784 C C . THR A 1 100 ? 11.461 -8.102 -3.436 1 98.56 100 THR A C 1
ATOM 786 O O . THR A 1 100 ? 10.82 -9.047 -2.979 1 98.56 100 THR A O 1
ATOM 789 N N . LYS A 1 101 ? 12.391 -7.484 -2.719 1 98.25 101 LYS A N 1
ATOM 790 C CA . LYS A 1 101 ? 12.781 -7.973 -1.398 1 98.25 101 LYS A CA 1
ATOM 791 C C . LYS A 1 101 ? 12.141 -7.141 -0.293 1 98.25 101 LYS A C 1
ATOM 793 O O . LYS A 1 101 ? 12.32 -7.43 0.893 1 98.25 101 LYS A O 1
ATOM 798 N N . LEU A 1 102 ? 11.383 -6.156 -0.728 1 98.81 102 LEU A N 1
ATOM 799 C CA . LEU A 1 102 ? 10.734 -5.262 0.224 1 98.81 102 LEU A CA 1
ATOM 800 C C . LEU A 1 102 ? 9.961 -6.059 1.273 1 98.81 102 LEU A C 1
ATOM 802 O O . LEU A 1 102 ? 10.07 -5.781 2.471 1 98.81 102 LEU A O 1
ATOM 806 N N . PRO A 1 103 ? 9.234 -7.113 0.907 1 98.69 103 PRO A N 1
ATOM 807 C CA . PRO A 1 103 ? 8.453 -7.844 1.913 1 98.69 103 PRO A CA 1
ATOM 808 C C . PRO A 1 103 ? 9.336 -8.477 2.988 1 98.69 103 PRO A C 1
ATOM 810 O O . PRO A 1 103 ? 8.953 -8.508 4.16 1 98.69 103 PRO A O 1
ATOM 813 N N . GLU A 1 104 ? 10.461 -8.922 2.596 1 97.88 104 GLU A N 1
ATOM 814 C CA . GLU A 1 104 ? 11.398 -9.477 3.568 1 97.88 104 GLU A CA 1
ATOM 815 C C . GLU A 1 104 ? 12.062 -8.375 4.391 1 97.88 104 GLU A C 1
ATOM 817 O O . GLU A 1 104 ? 12.219 -8.508 5.605 1 97.88 104 GLU A O 1
ATOM 822 N N . LYS A 1 105 ? 12.453 -7.285 3.729 1 98.06 105 LYS A N 1
ATOM 823 C CA . LYS A 1 105 ? 13.141 -6.176 4.387 1 98.06 105 LYS A CA 1
ATOM 824 C C . LYS A 1 105 ? 12.289 -5.594 5.508 1 98.06 105 LYS A C 1
ATOM 826 O O . LYS A 1 105 ? 12.812 -5.172 6.543 1 98.06 105 LYS A O 1
ATOM 831 N N . TYR A 1 106 ? 10.992 -5.629 5.301 1 98.38 106 TYR A N 1
ATOM 832 C CA . TYR A 1 106 ? 10.102 -5.012 6.273 1 98.38 106 TYR A CA 1
ATOM 833 C C . TYR A 1 106 ? 9.305 -6.066 7.035 1 98.38 106 TYR A C 1
ATOM 835 O O . TYR A 1 106 ? 8.242 -5.777 7.586 1 98.38 106 TYR A O 1
ATOM 843 N N . ALA A 1 107 ? 9.766 -7.289 7.051 1 98 107 ALA A N 1
ATOM 844 C CA . ALA A 1 107 ? 9.281 -8.414 7.855 1 98 107 ALA A CA 1
ATOM 845 C C . ALA A 1 107 ? 7.816 -8.711 7.555 1 98 107 ALA A C 1
ATOM 847 O O . ALA A 1 107 ? 7.066 -9.109 8.445 1 98 107 ALA A O 1
ATOM 848 N N . LEU A 1 108 ? 7.406 -8.469 6.332 1 98.62 108 LEU A N 1
ATOM 849 C CA . LEU A 1 108 ? 6.059 -8.852 5.922 1 98.62 108 LEU A CA 1
ATOM 850 C C . LEU A 1 108 ? 5.988 -10.336 5.594 1 98.62 108 LEU A C 1
ATOM 852 O O . LEU A 1 108 ? 4.926 -10.953 5.699 1 98.62 108 LEU A O 1
ATOM 856 N N . ILE A 1 109 ? 7.137 -10.82 5.125 1 96.75 109 ILE A N 1
ATOM 857 C CA . ILE A 1 109 ? 7.246 -12.242 4.84 1 96.75 109 ILE A CA 1
ATOM 858 C C . ILE A 1 109 ? 8.344 -12.859 5.707 1 96.75 109 ILE A C 1
ATOM 860 O O . ILE A 1 109 ? 9.438 -12.305 5.824 1 96.75 109 ILE A O 1
ATOM 864 N N . GLY A 1 110 ? 7.902 -13.789 6.543 1 82.12 110 GLY A N 1
ATOM 865 C CA . GLY A 1 110 ? 8.844 -14.562 7.332 1 82.12 110 GLY A CA 1
ATOM 866 C C . GLY A 1 110 ? 8.984 -15.992 6.859 1 82.12 110 GLY A C 1
ATOM 867 O O . GLY A 1 110 ? 8.164 -16.484 6.082 1 82.12 110 GLY A O 1
ATOM 868 N N . ALA A 1 111 ? 10.281 -16.484 7.035 1 60.81 111 ALA A N 1
ATOM 869 C CA . ALA A 1 111 ? 10.531 -17.922 6.871 1 60.81 111 ALA A CA 1
ATOM 870 C C . ALA A 1 111 ? 9.68 -18.734 7.844 1 60.81 111 ALA A C 1
ATOM 872 O O . ALA A 1 111 ? 9.336 -18.266 8.93 1 60.81 111 ALA A O 1
ATOM 873 N N . MET B 1 1 ? -0.895 -97.188 -17.688 1 25.33 1 MET B N 1
ATOM 874 C CA . MET B 1 1 ? -0.198 -96.062 -18.281 1 25.33 1 MET B CA 1
ATOM 875 C C . MET B 1 1 ? -0.788 -94.75 -17.781 1 25.33 1 MET B C 1
ATOM 877 O O . MET B 1 1 ? -0.058 -93.875 -17.312 1 25.33 1 MET B O 1
ATOM 881 N N . LYS B 1 2 ? -1.736 -94.125 -18.469 1 34.59 2 LYS B N 1
ATOM 882 C CA . LYS B 1 2 ? -1.821 -92.75 -18.891 1 34.59 2 LYS B CA 1
ATOM 883 C C . LYS B 1 2 ? -2.754 -91.938 -17.984 1 34.59 2 LYS B C 1
ATOM 885 O O . LYS B 1 2 ? -3.963 -91.875 -18.219 1 34.59 2 LYS B O 1
ATOM 890 N N . THR B 1 3 ? -2.57 -91.938 -16.625 1 37.38 3 THR B N 1
ATOM 891 C CA . THR B 1 3 ? -3.479 -91.125 -15.836 1 37.38 3 THR B CA 1
ATOM 892 C C . THR B 1 3 ? -3.268 -89.688 -16.125 1 37.38 3 THR B C 1
ATOM 894 O O . THR B 1 3 ? -2.148 -89.125 -16.016 1 37.38 3 THR B O 1
ATOM 897 N N . ARG B 1 4 ? -4.129 -88.938 -17.016 1 34.03 4 ARG B N 1
ATOM 898 C CA . ARG B 1 4 ? -4.312 -87.625 -17.609 1 34.03 4 ARG B CA 1
ATOM 899 C C . ARG B 1 4 ? -4.531 -86.562 -16.547 1 34.03 4 ARG B C 1
ATOM 901 O O . ARG B 1 4 ? -5.664 -86.375 -16.109 1 34.03 4 ARG B O 1
ATOM 908 N N . THR B 1 5 ? -3.66 -86.5 -15.445 1 36.31 5 THR B N 1
ATOM 909 C CA . THR B 1 5 ? -4.008 -85.562 -14.367 1 36.31 5 THR B CA 1
ATOM 910 C C . THR B 1 5 ? -3.809 -84.125 -14.805 1 36.31 5 THR B C 1
ATOM 912 O O . THR B 1 5 ? -2.703 -83.562 -14.711 1 36.31 5 THR B O 1
ATOM 915 N N . GLN B 1 6 ? -4.285 -83.562 -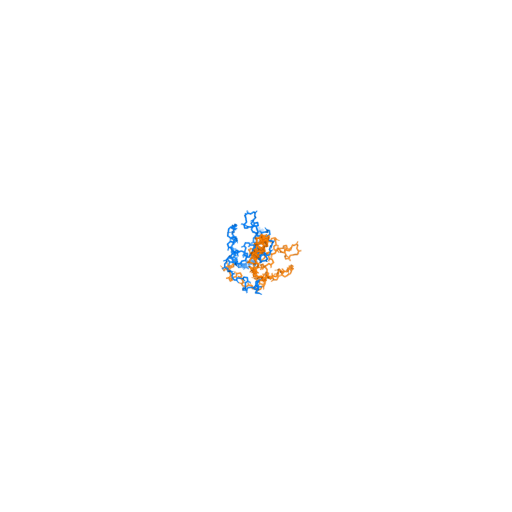16 1 34.28 6 GLN B N 1
ATOM 916 C CA . GLN B 1 6 ? -3.885 -82.312 -16.547 1 34.28 6 GLN B CA 1
ATOM 917 C C . GLN B 1 6 ? -4.449 -81.125 -15.719 1 34.28 6 GLN B C 1
ATOM 919 O O . GLN B 1 6 ? -4.277 -80 -16.078 1 34.28 6 GLN B O 1
ATOM 924 N N . THR B 1 7 ? -5.188 -81.25 -14.602 1 35.78 7 THR B N 1
ATOM 925 C CA . THR B 1 7 ? -6.121 -80.125 -14.406 1 35.78 7 THR B CA 1
ATOM 926 C C . THR B 1 7 ? -5.383 -78.875 -13.953 1 35.78 7 THR B C 1
ATOM 928 O O . THR B 1 7 ? -6.008 -77.875 -13.547 1 35.78 7 THR B O 1
ATOM 931 N N . LYS B 1 8 ? -4.031 -78.812 -13.742 1 37.75 8 LYS B N 1
ATOM 932 C CA . LYS B 1 8 ? -3.627 -77.75 -12.844 1 37.75 8 LYS B CA 1
ATOM 933 C C . LYS B 1 8 ? -3.686 -76.375 -13.539 1 37.75 8 LYS B C 1
ATOM 935 O O . LYS B 1 8 ? -2.654 -75.812 -13.953 1 37.75 8 LYS B O 1
ATOM 940 N N . VAL B 1 9 ? -4.621 -76 -14.43 1 37.53 9 VAL B N 1
ATOM 941 C CA . VAL B 1 9 ? -4.5 -74.812 -15.234 1 37.53 9 VAL B CA 1
ATOM 942 C C . VAL B 1 9 ? -4.691 -73.562 -14.352 1 37.53 9 VAL B C 1
ATOM 944 O O . VAL B 1 9 ? -4.184 -72.5 -14.656 1 37.53 9 VAL B O 1
ATOM 947 N N . GLY B 1 10 ? -5.438 -73.688 -13.242 1 35.19 10 GLY B N 1
ATOM 948 C CA . GLY B 1 10 ? -6.176 -72.438 -12.953 1 35.19 10 GLY B CA 1
ATOM 949 C C . GLY B 1 10 ? -5.312 -71.375 -12.359 1 35.19 10 GLY B C 1
ATOM 950 O O . GLY B 1 10 ? -5.805 -70.25 -12.055 1 35.19 10 GLY B O 1
ATOM 951 N N . GLN B 1 11 ? -4.152 -71.625 -11.734 1 36.34 11 GLN B N 1
ATOM 952 C CA . GLN B 1 11 ? -3.605 -70.688 -10.766 1 36.34 11 GLN B CA 1
ATOM 953 C C . GLN B 1 11 ? -2.986 -69.5 -11.461 1 36.34 11 GLN B C 1
ATOM 955 O O . GLN B 1 11 ? -2.436 -68.562 -10.805 1 36.34 11 GLN B O 1
ATOM 960 N N . SER B 1 12 ? -2.855 -69.562 -12.789 1 36.28 12 SER B N 1
ATOM 961 C CA . SER B 1 12 ? -1.964 -68.5 -13.328 1 36.28 12 SER B CA 1
ATOM 962 C C . SER B 1 12 ? -2.559 -67.125 -13.172 1 36.28 12 SER B C 1
ATOM 964 O O . SER B 1 12 ? -1.83 -66.125 -12.945 1 36.28 12 SER B O 1
ATOM 966 N N . SER B 1 13 ? -3.844 -66.938 -13.398 1 37.31 13 SER B N 1
ATOM 967 C CA . SER B 1 13 ? -4.203 -65.625 -13.93 1 37.31 13 SER B CA 1
ATOM 968 C C . SER B 1 13 ? -4.301 -64.625 -12.812 1 37.31 13 SER B C 1
ATOM 970 O O . SER B 1 13 ? -4.633 -63.438 -13.07 1 37.31 13 SER B O 1
ATOM 972 N N . ILE B 1 14 ? -4.418 -65.125 -11.57 1 40.53 14 ILE B N 1
ATOM 973 C CA . ILE B 1 14 ? -4.754 -64.062 -10.586 1 40.53 14 ILE B CA 1
ATOM 974 C C . ILE B 1 14 ? -3.533 -63.219 -10.312 1 40.53 14 ILE B C 1
ATOM 976 O O . ILE B 1 14 ? -3.598 -62.281 -9.516 1 40.53 14 ILE B O 1
ATOM 980 N N . GLN B 1 15 ? -2.332 -63.719 -10.727 1 36.34 15 GLN B N 1
ATOM 981 C CA . GLN B 1 15 ? -1.198 -62.906 -10.305 1 36.34 15 GLN B CA 1
ATOM 982 C C . GLN B 1 15 ? -1.226 -61.531 -10.977 1 36.34 15 GLN B C 1
ATOM 984 O O . GLN B 1 15 ? -0.442 -60.656 -10.625 1 36.34 15 GLN B O 1
ATOM 989 N N . GLY B 1 16 ? -1.799 -61.562 -12.148 1 36.28 16 GLY B N 1
ATOM 990 C CA . GLY B 1 16 ? -1.65 -60.344 -12.93 1 36.28 16 GLY B CA 1
ATOM 991 C C . GLY B 1 16 ? -2.299 -59.156 -12.273 1 36.28 16 GLY B C 1
ATOM 992 O O . GLY B 1 16 ? -1.955 -58 -12.594 1 36.28 16 GLY B O 1
ATOM 993 N N . LEU B 1 17 ? -3.445 -59.406 -11.656 1 38.22 17 LEU B N 1
ATOM 994 C CA . LEU B 1 17 ? -4.219 -58.219 -11.25 1 38.22 17 LEU B CA 1
ATOM 995 C C . LEU B 1 17 ? -3.529 -57.5 -10.102 1 38.22 17 LEU B C 1
ATOM 997 O O . LEU B 1 17 ? -3.861 -56.344 -9.812 1 38.22 17 LEU B O 1
ATOM 1001 N N . LYS B 1 18 ? -2.775 -58.281 -9.281 1 36.47 18 LYS B N 1
ATOM 1002 C CA . LYS B 1 18 ? -2.203 -57.531 -8.148 1 36.47 18 LYS B CA 1
ATOM 1003 C C . LYS B 1 18 ? -1.205 -56.5 -8.617 1 36.47 18 LYS B C 1
ATOM 1005 O O . LYS B 1 18 ? -0.78 -55.625 -7.832 1 36.47 18 LYS B O 1
ATOM 1010 N N . GLU B 1 19 ? -0.466 -56.906 -9.656 1 35.94 19 GLU B N 1
ATOM 1011 C CA . GLU B 1 19 ? 0.554 -55.938 -10.008 1 35.94 19 GLU B CA 1
ATOM 1012 C C . GLU B 1 19 ? -0.072 -54.562 -10.312 1 35.94 19 GLU B C 1
ATOM 1014 O O . GLU B 1 19 ? 0.612 -53.562 -10.281 1 35.94 19 GLU B O 1
ATOM 1019 N N . ALA B 1 20 ? -1.255 -54.656 -11.008 1 35.06 20 ALA B N 1
ATOM 1020 C CA . ALA B 1 20 ? -1.714 -53.344 -11.492 1 35.06 20 ALA B CA 1
ATOM 1021 C C . ALA B 1 20 ? -1.985 -52.406 -10.328 1 35.06 20 ALA B C 1
ATOM 1023 O O . ALA B 1 20 ? -2.209 -51.188 -10.539 1 35.06 20 ALA B O 1
ATOM 1024 N N . ILE B 1 21 ? -2.273 -53.031 -9.227 1 36.41 21 ILE B N 1
ATOM 1025 C CA . ILE B 1 21 ? -2.598 -52.062 -8.18 1 36.41 21 ILE B CA 1
ATOM 1026 C C . ILE B 1 21 ? -1.344 -51.281 -7.797 1 36.41 21 ILE B C 1
ATOM 1028 O O . ILE B 1 21 ? -1.381 -50.438 -6.891 1 36.41 21 ILE B O 1
ATOM 1032 N N . ALA B 1 22 ? -0.103 -51.969 -8.039 1 32.94 22 ALA B N 1
ATOM 1033 C CA . ALA B 1 22 ? 1.017 -51.094 -7.727 1 32.94 22 ALA B CA 1
ATOM 1034 C C . ALA B 1 22 ? 0.922 -49.781 -8.508 1 32.94 22 ALA B C 1
ATOM 1036 O O . ALA B 1 22 ? 1.773 -49.5 -9.359 1 32.94 22 ALA B O 1
ATOM 1037 N N . PHE B 1 23 ? -0.053 -49.688 -9.438 1 31.72 23 PHE B N 1
ATOM 1038 C CA . PHE B 1 23 ? -0.018 -48.344 -10.023 1 31.72 23 PHE B CA 1
ATOM 1039 C C . PHE B 1 23 ? 0.389 -47.312 -8.992 1 31.72 23 PHE B C 1
ATOM 1041 O O . PHE B 1 23 ? 0.216 -47.531 -7.785 1 31.72 23 PHE B O 1
ATOM 1048 N N . GLU B 1 24 ? 0.996 -46.125 -9.5 1 30.33 24 GLU B N 1
ATOM 1049 C CA . GLU B 1 24 ? 1.61 -44.812 -9.258 1 30.33 24 GLU B CA 1
ATOM 1050 C C . GLU B 1 24 ? 0.818 -44 -8.227 1 30.33 24 GLU B C 1
ATOM 1052 O O . GLU B 1 24 ? -0.321 -43.625 -8.484 1 30.33 24 GLU B O 1
ATOM 1057 N N . LYS B 1 25 ? 0.521 -44.5 -7.098 1 33.59 25 LYS B N 1
ATOM 1058 C CA . LYS B 1 25 ? 0.442 -43.5 -6.051 1 33.59 25 LYS B CA 1
ATOM 1059 C C . LYS B 1 25 ? 1.257 -42.25 -6.418 1 33.59 25 LYS B C 1
ATOM 1061 O O . LYS B 1 25 ? 2.482 -42.312 -6.531 1 33.59 25 LYS B O 1
ATOM 1066 N N . SER B 1 26 ? 0.786 -41.406 -7.375 1 33.78 26 SER B N 1
ATOM 1067 C CA . SER B 1 26 ? 1.08 -40 -7.625 1 33.78 26 SER B CA 1
ATOM 1068 C C . SER B 1 26 ? 1.486 -39.281 -6.344 1 33.78 26 SER B C 1
ATOM 1070 O O . SER B 1 26 ? 0.63 -38.844 -5.57 1 33.78 26 SER B O 1
ATOM 1072 N N . GLY B 1 27 ? 2.102 -39.906 -5.453 1 33.66 27 GLY B N 1
ATOM 1073 C CA . GLY B 1 27 ? 2.826 -39.188 -4.406 1 33.66 27 GLY B CA 1
ATOM 1074 C C . GLY B 1 27 ? 3.496 -37.938 -4.895 1 33.66 27 GLY B C 1
ATOM 1075 O O . GLY B 1 27 ? 4.164 -37.25 -4.121 1 33.66 27 GLY B O 1
ATOM 1076 N N . ALA B 1 28 ? 4.008 -38 -6.16 1 36.72 28 ALA B N 1
ATOM 1077 C CA . ALA B 1 28 ? 4.742 -36.844 -6.617 1 36.72 28 ALA B CA 1
ATOM 1078 C C . ALA B 1 28 ? 3.951 -35.562 -6.344 1 36.72 28 ALA B C 1
ATOM 1080 O O . ALA B 1 28 ? 4.512 -34.469 -6.348 1 36.72 28 ALA B O 1
ATOM 1081 N N . LEU B 1 29 ? 2.746 -35.594 -6.633 1 38.75 29 LEU B N 1
ATOM 1082 C CA . LEU B 1 29 ? 2.029 -34.344 -6.398 1 38.75 29 LEU B CA 1
ATOM 1083 C C . LEU B 1 29 ? 2.057 -33.969 -4.918 1 38.75 29 LEU B C 1
ATOM 1085 O O . LEU B 1 29 ? 1.447 -32.969 -4.512 1 38.75 29 LEU B O 1
ATOM 1089 N N . ALA B 1 30 ? 2.279 -34.938 -4.051 1 37.53 30 ALA B N 1
ATOM 1090 C CA . ALA B 1 30 ? 2.289 -34.594 -2.631 1 37.53 30 ALA B CA 1
ATOM 1091 C C . ALA B 1 30 ? 3.234 -33.406 -2.355 1 37.53 30 ALA B C 1
ATOM 1093 O O . ALA B 1 30 ? 2.939 -32.562 -1.528 1 37.53 30 ALA B O 1
ATOM 1094 N N . GLY B 1 31 ? 4.547 -33.625 -2.652 1 39.75 31 GLY B N 1
ATOM 1095 C CA . GLY B 1 31 ? 5.664 -32.812 -2.18 1 39.75 31 GLY B CA 1
ATOM 1096 C C . GLY B 1 31 ? 5.582 -31.359 -2.613 1 39.75 31 GLY B C 1
ATOM 1097 O O . GLY B 1 31 ? 6.551 -30.609 -2.471 1 39.75 31 GLY B O 1
ATOM 1098 N N . ALA B 1 32 ? 5.117 -31.047 -3.746 1 45.03 32 ALA B N 1
ATOM 1099 C CA . ALA B 1 32 ? 5.289 -29.609 -3.926 1 45.03 32 ALA B CA 1
ATOM 1100 C C . ALA B 1 32 ? 4.961 -28.844 -2.643 1 45.03 32 ALA B C 1
ATOM 1102 O O . ALA B 1 32 ? 3.791 -28.672 -2.295 1 45.03 32 ALA B O 1
ATOM 1103 N N . ARG B 1 33 ? 5.586 -29.219 -1.515 1 46.06 33 ARG B N 1
ATOM 1104 C CA . ARG B 1 33 ? 5.465 -28.422 -0.298 1 46.06 33 ARG B CA 1
ATOM 1105 C C . ARG B 1 33 ? 5.266 -26.938 -0.626 1 46.06 33 ARG B C 1
ATOM 1107 O O . ARG B 1 33 ? 6.16 -26.297 -1.181 1 46.06 33 ARG B O 1
ATOM 1114 N N . VAL B 1 34 ? 4.16 -26.531 -1.183 1 55.94 34 VAL B N 1
ATOM 1115 C CA . VAL B 1 34 ? 3.924 -25.094 -1.25 1 55.94 34 VAL B CA 1
ATOM 1116 C C . VAL B 1 34 ? 4.59 -24.406 -0.063 1 55.94 34 VAL B C 1
ATOM 1118 O O . VAL B 1 34 ? 4.375 -24.797 1.089 1 55.94 34 VAL B O 1
ATOM 1121 N N . ARG B 1 35 ? 5.977 -24.172 -0.043 1 59.31 35 ARG B N 1
ATOM 1122 C CA . ARG B 1 35 ? 6.613 -23.406 1.021 1 59.31 35 ARG B CA 1
ATOM 1123 C C . ARG B 1 35 ? 5.605 -22.484 1.703 1 59.31 35 ARG B C 1
ATOM 1125 O O . ARG B 1 35 ? 4.91 -21.719 1.037 1 59.31 35 ARG B O 1
ATOM 1132 N N . GLN B 1 36 ? 5.133 -22.984 2.875 1 77.12 36 GLN B N 1
ATOM 1133 C CA . GLN B 1 36 ? 4.18 -22.188 3.643 1 77.12 36 GLN B CA 1
ATOM 1134 C C . GLN B 1 36 ? 4.766 -20.828 4.016 1 77.12 36 GLN B C 1
ATOM 1136 O O . GLN B 1 36 ? 5.66 -20.734 4.859 1 77.12 36 GLN B O 1
ATOM 1141 N N . ILE B 1 37 ? 4.801 -19.922 3.223 1 90.06 37 ILE B N 1
ATOM 1142 C CA . ILE B 1 37 ? 5.301 -18.578 3.496 1 90.06 37 ILE B CA 1
ATOM 1143 C C . ILE B 1 37 ? 4.359 -17.875 4.461 1 90.06 37 ILE B C 1
ATOM 1145 O O . ILE B 1 37 ? 3.135 -17.969 4.336 1 90.06 37 ILE B O 1
ATOM 1149 N N . ALA B 1 38 ? 4.906 -17.406 5.613 1 95.56 38 ALA B N 1
ATOM 1150 C CA . ALA B 1 38 ? 4.133 -16.641 6.594 1 95.56 38 ALA B CA 1
ATOM 1151 C C . ALA B 1 38 ? 4.062 -15.172 6.219 1 95.56 38 ALA B C 1
ATOM 1153 O O . ALA B 1 38 ? 5.098 -14.508 6.066 1 95.56 38 ALA B O 1
ATOM 1154 N N . ILE B 1 39 ? 2.904 -14.781 6.051 1 98.25 39 ILE B N 1
ATOM 1155 C CA . ILE B 1 39 ? 2.695 -13.367 5.746 1 98.25 39 ILE B CA 1
ATOM 1156 C C . ILE B 1 39 ? 2.162 -12.641 6.98 1 98.25 39 ILE B C 1
ATOM 1158 O O . ILE B 1 39 ? 1.232 -13.125 7.633 1 98.25 39 ILE B O 1
ATOM 1162 N N . LYS B 1 40 ? 2.744 -11.578 7.34 1 98.25 40 LYS B N 1
ATOM 1163 C CA . LYS B 1 40 ? 2.322 -10.797 8.5 1 98.25 40 LYS B CA 1
ATOM 1164 C C . LYS B 1 40 ? 0.843 -10.43 8.406 1 98.25 40 LYS B C 1
ATOM 1166 O O . LYS B 1 40 ? 0.391 -9.906 7.387 1 98.25 40 LYS B O 1
ATOM 1171 N N . PRO B 1 41 ? 0.174 -10.719 9.406 1 98.12 41 PRO B N 1
ATOM 1172 C CA . PRO B 1 41 ? -1.235 -10.32 9.383 1 98.12 41 PRO B CA 1
ATOM 1173 C C . PRO B 1 41 ? -1.42 -8.805 9.336 1 98.12 41 PRO B C 1
ATOM 1175 O O . PRO B 1 41 ? -0.528 -8.055 9.75 1 98.12 41 PRO B O 1
ATOM 1178 N N . LEU B 1 42 ? -2.592 -8.375 8.875 1 98.69 42 LEU B N 1
ATOM 1179 C CA . LEU B 1 42 ? -2.875 -6.949 8.812 1 98.69 42 LEU B CA 1
ATOM 1180 C C . LEU B 1 42 ? -2.994 -6.355 10.211 1 98.69 42 LEU B C 1
ATOM 1182 O O . LEU B 1 42 ? -3.502 -7.008 11.125 1 98.69 42 LEU B O 1
ATOM 1186 N N . SER B 1 43 ? -2.52 -5.152 10.312 1 98 43 SER B N 1
ATOM 1187 C CA . SER B 1 43 ? -2.725 -4.395 11.539 1 98 43 SER B CA 1
ATOM 1188 C C . SER B 1 43 ? -3.836 -3.363 11.375 1 98 43 SER B C 1
ATOM 1190 O O . SER B 1 43 ? -4.016 -2.805 10.289 1 98 43 SER B O 1
ATOM 1192 N N . HIS B 1 44 ? -4.473 -3.143 12.438 1 97.88 44 HIS B N 1
ATOM 1193 C CA . HIS B 1 44 ? -5.52 -2.125 12.453 1 97.88 44 HIS B CA 1
ATOM 1194 C C . HIS B 1 44 ? -5.027 -0.839 13.102 1 97.88 44 HIS B C 1
ATOM 1196 O O . HIS B 1 44 ? -4.324 -0.882 14.117 1 97.88 44 HIS B O 1
ATOM 1202 N N . TYR B 1 45 ? -5.418 0.279 12.516 1 98.69 45 TYR B N 1
ATOM 1203 C CA . TYR B 1 45 ? -5.039 1.594 13.023 1 98.69 45 TYR B CA 1
ATOM 1204 C C . TYR B 1 45 ? -6.273 2.455 13.281 1 98.69 45 TYR B C 1
ATOM 1206 O O . TYR B 1 45 ? -7.129 2.592 12.406 1 98.69 45 TYR B O 1
ATOM 1214 N N . ASN B 1 46 ? -6.328 2.994 14.445 1 98.38 46 ASN B N 1
ATOM 1215 C CA . ASN B 1 46 ? -7.438 3.906 14.703 1 98.38 46 ASN B CA 1
ATOM 1216 C C . ASN B 1 46 ? -7.133 5.312 14.195 1 98.38 46 ASN B C 1
ATOM 1218 O O . ASN B 1 46 ? -6.047 5.566 13.672 1 98.38 46 ASN B O 1
ATOM 1222 N N . ASN B 1 47 ? -8.156 6.223 14.305 1 98.75 47 ASN B N 1
ATOM 1223 C CA . ASN B 1 47 ? -8.055 7.562 13.734 1 98.75 47 ASN B CA 1
ATOM 1224 C C . ASN B 1 47 ? -6.859 8.32 14.297 1 98.75 47 ASN B C 1
ATOM 1226 O O . ASN B 1 47 ? -6.121 8.969 13.547 1 98.75 47 ASN B O 1
ATOM 1230 N N . ARG B 1 48 ? -6.547 8.172 15.531 1 98.69 48 ARG B N 1
ATOM 1231 C CA . ARG B 1 48 ? -5.434 8.883 16.156 1 98.69 48 ARG B CA 1
ATOM 1232 C C . ARG B 1 48 ? -4.094 8.344 15.656 1 98.69 48 ARG B C 1
ATOM 1234 O O . ARG B 1 48 ? -3.152 9.109 15.438 1 98.69 48 ARG B O 1
ATOM 1241 N N . GLU B 1 49 ? -4.016 7.086 15.523 1 98.81 49 GLU B N 1
ATOM 1242 C CA . GLU B 1 49 ? -2.789 6.457 15.039 1 98.81 49 GLU B CA 1
ATOM 1243 C C . GLU B 1 49 ? -2.488 6.867 13.602 1 98.81 49 GLU B C 1
ATOM 1245 O O . GLU B 1 49 ? -1.335 7.125 13.25 1 98.81 49 GLU B O 1
ATOM 1250 N N . ILE B 1 50 ? -3.535 6.93 12.812 1 98.94 50 ILE B N 1
ATOM 1251 C CA . ILE B 1 50 ? -3.346 7.309 11.414 1 98.94 50 ILE B CA 1
ATOM 1252 C C . ILE B 1 50 ? -2.809 8.734 11.336 1 98.94 50 ILE B C 1
ATOM 1254 O O . ILE B 1 50 ? -1.866 9.008 10.594 1 98.94 50 ILE B O 1
ATOM 1258 N N . LYS B 1 51 ? -3.365 9.57 12.117 1 98.88 51 LYS B N 1
ATOM 1259 C CA . LYS B 1 51 ? -2.893 10.953 12.18 1 98.88 51 LYS B CA 1
ATOM 1260 C C . LYS B 1 51 ? -1.443 11.016 12.648 1 98.88 51 LYS B C 1
ATOM 1262 O O . LYS B 1 51 ? -0.637 11.766 12.086 1 98.88 51 LYS B O 1
ATOM 1267 N N . ARG B 1 52 ? -1.11 10.227 13.641 1 98.88 52 ARG B N 1
ATOM 1268 C CA . ARG B 1 52 ? 0.251 10.203 14.164 1 98.88 52 ARG B CA 1
ATOM 1269 C C . ARG B 1 52 ? 1.237 9.719 13.102 1 98.88 52 ARG B C 1
ATOM 1271 O O . ARG B 1 52 ? 2.348 10.25 13 1 98.88 52 ARG B O 1
ATOM 1278 N N . ILE B 1 53 ? 0.832 8.727 12.312 1 98.88 53 ILE B N 1
ATOM 1279 C CA . ILE B 1 53 ? 1.682 8.234 11.234 1 98.88 53 ILE B CA 1
ATOM 1280 C C . ILE B 1 53 ? 1.909 9.344 10.211 1 98.88 53 ILE B C 1
ATOM 1282 O O . ILE B 1 53 ? 3.051 9.625 9.836 1 98.88 53 ILE B O 1
ATOM 1286 N N . ARG B 1 54 ? 0.84 9.984 9.805 1 98.81 54 ARG B N 1
ATOM 1287 C CA . ARG B 1 54 ? 0.976 11.086 8.852 1 98.81 54 ARG B CA 1
ATOM 1288 C C . ARG B 1 54 ? 1.908 12.164 9.398 1 98.81 54 ARG B C 1
ATOM 1290 O O . ARG B 1 54 ? 2.791 12.648 8.68 1 98.81 54 ARG B O 1
ATOM 1297 N N . GLU B 1 55 ? 1.701 12.508 10.656 1 98.75 55 GLU B N 1
ATOM 1298 C CA . GLU B 1 55 ? 2.471 13.586 11.266 1 98.75 55 GLU B CA 1
ATOM 1299 C C . GLU B 1 55 ? 3.941 13.203 11.406 1 98.75 55 GLU B C 1
ATOM 1301 O O . GLU B 1 55 ? 4.824 14.055 11.281 1 98.75 55 GLU B O 1
ATOM 1306 N N . SER B 1 56 ? 4.188 11.953 11.68 1 98.56 56 SER B N 1
ATOM 1307 C CA . SER B 1 56 ? 5.566 11.492 11.789 1 98.56 56 SER B CA 1
ATOM 1308 C C . SER B 1 56 ? 6.297 11.602 10.453 1 98.56 56 SER B C 1
ATOM 1310 O O . SER B 1 56 ? 7.527 11.648 10.422 1 98.56 56 SER B O 1
ATOM 1312 N N . LEU B 1 57 ? 5.578 11.609 9.383 1 98 57 LEU B N 1
ATOM 1313 C CA . LEU B 1 57 ? 6.133 11.781 8.047 1 98 57 LEU B CA 1
ATOM 1314 C C . LEU B 1 57 ? 6.258 13.258 7.688 1 98 57 LEU B C 1
ATOM 1316 O O . LEU B 1 57 ? 6.789 13.609 6.633 1 98 57 LEU B O 1
ATOM 1320 N N . LYS B 1 58 ? 5.664 14.07 8.531 1 97.12 58 LYS B N 1
ATOM 1321 C CA . LYS B 1 58 ? 5.66 15.523 8.352 1 97.12 58 LYS B CA 1
ATOM 1322 C C . LYS B 1 58 ? 4.895 15.914 7.094 1 97.12 58 LYS B C 1
ATOM 1324 O O . LYS B 1 58 ? 5.328 16.797 6.352 1 97.12 58 LYS B O 1
ATOM 1329 N N . LEU B 1 59 ? 3.836 15.242 6.883 1 97.75 59 LEU B N 1
ATOM 1330 C CA . LEU B 1 59 ? 3.027 15.508 5.695 1 97.75 59 LEU B CA 1
ATOM 1331 C C . LEU B 1 59 ? 1.7 16.156 6.074 1 97.75 59 LEU B C 1
ATOM 1333 O O . LEU B 1 59 ? 1.147 15.875 7.141 1 97.75 59 LEU B O 1
ATOM 1337 N N . THR B 1 60 ? 1.222 17.016 5.168 1 97.75 60 THR B N 1
ATOM 1338 C CA . THR B 1 60 ? -0.154 17.5 5.262 1 97.75 60 THR B CA 1
ATOM 1339 C C . THR B 1 60 ? -1.137 16.391 4.906 1 97.75 60 THR B C 1
ATOM 1341 O O . THR B 1 60 ? -0.735 15.328 4.418 1 97.75 60 THR B O 1
ATOM 1344 N N . GLN B 1 61 ? -2.393 16.688 5.188 1 98.25 61 GLN B N 1
ATOM 1345 C CA . GLN B 1 61 ? -3.41 15.734 4.773 1 98.25 61 GLN B CA 1
ATOM 1346 C C . GLN B 1 61 ? -3.398 15.539 3.26 1 98.25 61 GLN B C 1
ATOM 1348 O O . GLN B 1 61 ? -3.586 14.422 2.773 1 98.25 61 GLN B O 1
ATOM 1353 N N . ARG B 1 62 ? -3.211 16.562 2.594 1 97.88 62 ARG B N 1
ATOM 1354 C CA . ARG B 1 62 ? -3.201 16.516 1.135 1 97.88 62 ARG B CA 1
ATOM 1355 C C . ARG B 1 62 ? -2.029 15.68 0.626 1 97.88 62 ARG B C 1
ATOM 1357 O O . ARG B 1 62 ? -2.211 14.789 -0.208 1 97.88 62 ARG B O 1
ATOM 1364 N N . SER B 1 63 ? -0.85 15.914 1.095 1 98.19 63 SER B N 1
ATOM 1365 C CA . SER B 1 63 ? 0.334 15.172 0.675 1 98.19 63 SER B CA 1
ATOM 1366 C C . SER B 1 63 ? 0.25 13.711 1.097 1 98.19 63 SER B C 1
ATOM 1368 O O . SER B 1 63 ? 0.663 12.82 0.352 1 98.19 63 SER B O 1
ATOM 1370 N N . PHE B 1 64 ? -0.248 13.516 2.238 1 98.75 64 PHE B N 1
ATOM 1371 C CA . PHE B 1 64 ? -0.435 12.148 2.719 1 98.75 64 PHE B CA 1
ATOM 1372 C C . PHE B 1 64 ? -1.409 11.391 1.825 1 98.75 64 PHE B C 1
ATOM 1374 O O . PHE B 1 64 ? -1.189 10.219 1.515 1 98.75 64 PHE B O 1
ATOM 1381 N N . ALA B 1 65 ? -2.471 12.07 1.434 1 98.88 65 ALA B N 1
ATOM 1382 C CA . ALA B 1 65 ? -3.451 11.477 0.524 1 98.88 65 ALA B CA 1
ATOM 1383 C C . ALA B 1 65 ? -2.799 11.07 -0.796 1 98.88 65 ALA B C 1
ATOM 1385 O O . ALA B 1 65 ? -3.029 9.969 -1.298 1 98.88 65 ALA B O 1
ATOM 1386 N N . LEU B 1 66 ? -1.979 11.93 -1.296 1 98.69 66 LEU B N 1
ATOM 1387 C CA . LEU B 1 66 ? -1.261 11.633 -2.531 1 98.69 66 LEU B CA 1
ATOM 1388 C C . LEU B 1 66 ? -0.317 10.453 -2.346 1 98.69 66 LEU B C 1
ATOM 1390 O O . LEU B 1 66 ? -0.251 9.562 -3.197 1 98.69 66 LEU B O 1
ATOM 1394 N N . LEU B 1 67 ? 0.354 10.391 -1.281 1 98.81 67 LEU B N 1
ATOM 1395 C CA . LEU B 1 67 ? 1.273 9.305 -0.985 1 98.81 67 LEU B CA 1
ATOM 1396 C C . LEU B 1 67 ? 0.526 7.977 -0.876 1 98.81 67 LEU B C 1
ATOM 1398 O O . LEU B 1 67 ? 0.972 6.961 -1.417 1 98.81 67 LEU B O 1
ATOM 1402 N N . MET B 1 68 ? -0.614 8.07 -0.254 1 98.94 68 MET B N 1
ATOM 1403 C CA . MET B 1 68 ? -1.404 6.871 0.002 1 98.94 68 MET B CA 1
ATOM 1404 C C . MET B 1 68 ? -2.199 6.469 -1.236 1 98.94 68 MET B C 1
ATOM 1406 O O . MET B 1 68 ? -2.734 5.363 -1.303 1 98.94 68 MET B O 1
ATOM 1410 N N . GLY B 1 69 ? -2.312 7.336 -2.162 1 98.88 69 GLY B N 1
ATOM 1411 C CA . GLY B 1 69 ? -3.078 7.051 -3.363 1 98.88 69 GLY B CA 1
ATOM 1412 C C . GLY B 1 69 ? -4.578 7.121 -3.146 1 98.88 69 GLY B C 1
ATOM 1413 O O . GLY B 1 69 ? -5.332 6.34 -3.734 1 98.88 69 GLY B O 1
ATOM 1414 N N . VAL B 1 70 ? -4.992 7.961 -2.295 1 98.94 70 VAL B N 1
ATOM 1415 C CA . VAL B 1 70 ? -6.418 8.125 -2.025 1 98.94 70 VAL B CA 1
ATOM 1416 C C . VAL B 1 70 ? -6.785 9.609 -2.08 1 98.94 70 VAL B C 1
ATOM 1418 O O . VAL B 1 70 ? -5.918 10.461 -2.291 1 98.94 70 VAL B O 1
ATOM 1421 N N . SER B 1 71 ? -8.047 9.875 -1.928 1 98.88 71 SER B N 1
ATOM 1422 C CA . SER B 1 71 ? -8.5 11.266 -1.901 1 98.88 71 SER B CA 1
ATOM 1423 C C . SER B 1 71 ? -8.25 11.898 -0.54 1 98.88 71 SER B C 1
ATOM 1425 O O . SER B 1 71 ? -8.141 11.203 0.469 1 98.88 71 SER B O 1
ATOM 1427 N N . ILE B 1 72 ? -8.18 13.234 -0.515 1 98.69 72 ILE B N 1
ATOM 1428 C CA . ILE B 1 72 ? -8.039 13.961 0.745 1 98.69 72 ILE B CA 1
ATOM 1429 C C . ILE B 1 72 ? -9.242 13.672 1.643 1 98.69 72 ILE B C 1
ATOM 1431 O O . ILE B 1 72 ? -9.102 13.594 2.865 1 98.69 72 ILE B O 1
ATOM 1435 N N . LYS B 1 73 ? -10.367 13.523 1.11 1 98.88 73 LYS B N 1
ATOM 1436 C CA . LYS B 1 73 ? -11.57 13.203 1.872 1 98.88 73 LYS B CA 1
ATOM 1437 C C . LYS B 1 73 ? -11.43 11.859 2.582 1 98.88 73 LYS B C 1
ATOM 1439 O O . LYS B 1 73 ? -11.914 11.688 3.703 1 98.88 73 LYS B O 1
ATOM 1444 N N . THR B 1 74 ? -10.805 10.883 1.866 1 98.88 74 THR B N 1
ATOM 1445 C CA . THR B 1 74 ? -10.562 9.57 2.457 1 98.88 74 THR B CA 1
ATOM 1446 C C . THR B 1 74 ? -9.656 9.688 3.678 1 98.88 74 THR B C 1
ATOM 1448 O O . THR B 1 74 ? -9.938 9.094 4.723 1 98.88 74 THR B O 1
ATOM 1451 N N . VAL B 1 75 ? -8.641 10.516 3.584 1 98.94 75 VAL B N 1
ATOM 1452 C CA . VAL B 1 75 ? -7.73 10.734 4.703 1 98.94 75 VAL B CA 1
ATOM 1453 C C . VAL B 1 75 ? -8.469 11.414 5.848 1 98.94 75 VAL B C 1
ATOM 1455 O O . VAL B 1 75 ? -8.344 11.016 7.008 1 98.94 75 VAL B O 1
ATOM 1458 N N . GLU B 1 76 ? -9.203 12.398 5.52 1 98.88 76 GLU B N 1
ATOM 1459 C CA . GLU B 1 76 ? -9.992 13.094 6.531 1 98.88 76 GLU B CA 1
ATOM 1460 C C . GLU B 1 76 ? -10.938 12.141 7.246 1 98.88 76 GLU B C 1
ATOM 1462 O O . GLU B 1 76 ? -11.062 12.18 8.469 1 98.88 76 GLU B O 1
ATOM 1467 N N . ALA B 1 77 ? -11.578 11.305 6.484 1 98.88 77 ALA B N 1
ATOM 1468 C CA . ALA B 1 77 ? -12.516 10.336 7.055 1 98.88 77 ALA B CA 1
ATOM 1469 C C . ALA B 1 77 ? -11.797 9.367 7.992 1 98.88 77 ALA B C 1
ATOM 1471 O O . ALA B 1 77 ? -12.328 9.008 9.047 1 98.88 77 ALA B O 1
ATOM 1472 N N . TRP B 1 78 ? -10.586 8.938 7.605 1 98.88 78 TRP B N 1
ATOM 1473 C CA . TRP B 1 78 ? -9.797 8.055 8.453 1 98.88 78 TRP B CA 1
ATOM 1474 C C . TRP B 1 78 ? -9.414 8.742 9.758 1 98.88 78 TRP B C 1
ATOM 1476 O O . TRP B 1 78 ? -9.609 8.195 10.844 1 98.88 78 TRP B O 1
ATOM 1486 N N . GLU B 1 79 ? -8.938 10.023 9.633 1 98.62 79 GLU B N 1
ATOM 1487 C CA . GLU B 1 79 ? -8.383 10.727 10.781 1 98.62 79 GLU B CA 1
ATOM 1488 C C . GLU B 1 79 ? -9.484 11.219 11.711 1 98.62 79 GLU B C 1
ATOM 1490 O O . GLU B 1 79 ? -9.234 11.531 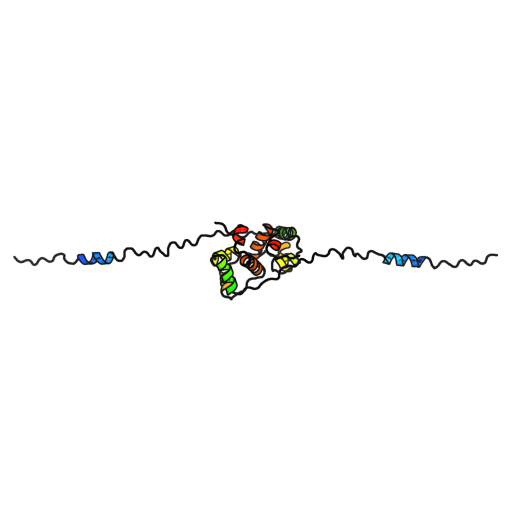12.875 1 98.62 79 GLU B O 1
ATOM 1495 N N . ASN B 1 80 ? -10.727 11.219 11.227 1 98.31 80 ASN B N 1
ATOM 1496 C CA . ASN B 1 80 ? -11.867 11.633 12.039 1 98.31 80 ASN B CA 1
ATOM 1497 C C . ASN B 1 80 ? -12.695 10.438 12.492 1 98.31 80 ASN B C 1
ATOM 1499 O O . ASN B 1 80 ? -13.742 10.609 13.117 1 98.31 80 ASN B O 1
ATOM 1503 N N . GLY B 1 81 ? -12.344 9.281 12.078 1 98.25 81 GLY B N 1
ATOM 1504 C CA . GLY B 1 81 ? -12.992 8.07 12.562 1 98.25 81 GLY B CA 1
ATOM 1505 C C . GLY B 1 81 ? -14.289 7.758 11.844 1 98.25 81 GLY B C 1
ATOM 1506 O O . GLY B 1 81 ? -15.102 6.969 12.328 1 98.25 81 GLY B O 1
ATOM 1507 N N . ARG B 1 82 ? -14.508 8.312 10.68 1 98.31 82 ARG B N 1
ATOM 1508 C CA . ARG B 1 82 ? -15.742 8.109 9.93 1 98.31 82 ARG B CA 1
ATOM 1509 C C . ARG B 1 82 ? -15.656 6.867 9.055 1 98.31 82 ARG B C 1
ATOM 1511 O O . ARG B 1 82 ? -16.672 6.332 8.617 1 98.31 82 ARG B O 1
ATOM 1518 N N . ASN B 1 83 ? -14.484 6.477 8.633 1 97.94 83 ASN B N 1
ATOM 1519 C CA . ASN B 1 83 ? -14.188 5.27 7.863 1 97.94 83 ASN B CA 1
ATOM 1520 C C . ASN B 1 83 ? -12.852 4.66 8.273 1 97.94 83 ASN B C 1
ATOM 1522 O O . ASN B 1 83 ? -12.086 5.273 9.016 1 97.94 83 ASN B O 1
ATOM 1526 N N . GLU B 1 84 ? -12.664 3.482 7.867 1 98.31 84 GLU B N 1
ATOM 1527 C CA . GLU B 1 84 ? -11.398 2.811 8.156 1 98.31 84 GLU B CA 1
ATOM 1528 C C . GLU B 1 84 ? -10.633 2.5 6.871 1 98.31 84 GLU B C 1
ATOM 1530 O O . GLU B 1 84 ? -11.234 2.254 5.828 1 98.31 84 GLU B O 1
ATOM 1535 N N . PRO B 1 85 ? -9.32 2.471 7 1 98.81 85 PRO B N 1
ATOM 1536 C CA . PRO B 1 85 ? -8.539 2.094 5.82 1 98.81 85 PRO B CA 1
ATOM 1537 C C . PRO B 1 85 ? -8.812 0.666 5.359 1 98.81 85 PRO B C 1
ATOM 1539 O O . PRO B 1 85 ? -9.047 -0.221 6.184 1 98.81 85 PRO B O 1
ATOM 1542 N N . ASN B 1 86 ? -8.758 0.43 3.99 1 98.62 86 ASN B N 1
ATOM 1543 C CA . ASN B 1 86 ? -8.875 -0.935 3.486 1 98.62 86 ASN B CA 1
ATOM 1544 C C . ASN B 1 86 ? -7.59 -1.726 3.713 1 98.62 86 ASN B C 1
ATOM 1546 O O . ASN B 1 86 ? -6.617 -1.196 4.254 1 98.62 86 ASN B O 1
ATOM 1550 N N . GLY B 1 87 ? -7.578 -2.9 3.357 1 98.88 87 GLY B N 1
ATOM 1551 C CA . GLY B 1 87 ? -6.473 -3.795 3.664 1 98.88 87 GLY B CA 1
ATOM 1552 C C . GLY B 1 87 ? -5.145 -3.311 3.115 1 98.88 87 GLY B C 1
ATOM 1553 O O . GLY B 1 87 ? -4.133 -3.326 3.818 1 98.88 87 GLY B O 1
ATOM 1554 N N . THR B 1 88 ? -5.152 -2.902 1.859 1 98.94 88 THR B N 1
ATOM 1555 C CA . THR B 1 88 ? -3.895 -2.447 1.275 1 98.94 88 THR B CA 1
ATOM 1556 C C . THR B 1 88 ? -3.406 -1.175 1.964 1 98.94 88 THR B C 1
ATOM 1558 O O . THR B 1 88 ? -2.205 -0.994 2.166 1 98.94 88 THR B O 1
ATOM 1561 N N . ALA B 1 89 ? -4.375 -0.318 2.264 1 98.94 89 ALA B N 1
ATOM 1562 C CA . ALA B 1 89 ? -4.016 0.897 2.99 1 98.94 89 ALA B CA 1
ATOM 1563 C C . ALA B 1 89 ? -3.432 0.565 4.359 1 98.94 89 ALA B C 1
ATOM 1565 O O . ALA B 1 89 ? -2.482 1.211 4.812 1 98.94 89 ALA B O 1
ATOM 1566 N N . GLN B 1 90 ? -3.975 -0.399 5.023 1 98.94 90 GLN B N 1
ATOM 1567 C CA . GLN B 1 90 ? -3.438 -0.831 6.312 1 98.94 90 GLN B CA 1
ATOM 1568 C C . GLN B 1 90 ? -2.012 -1.354 6.164 1 98.94 90 GLN B C 1
ATOM 1570 O O . GLN B 1 90 ? -1.162 -1.111 7.023 1 98.94 90 GLN B O 1
ATOM 1575 N N . ARG B 1 91 ? -1.752 -2.035 5.098 1 98.88 91 ARG B N 1
ATOM 1576 C CA . ARG B 1 91 ? -0.405 -2.516 4.809 1 98.88 91 ARG B CA 1
ATOM 1577 C C . ARG B 1 91 ? 0.552 -1.354 4.57 1 98.88 91 ARG B C 1
ATOM 1579 O O . ARG B 1 91 ? 1.673 -1.351 5.086 1 98.88 91 ARG B O 1
ATOM 1586 N N . MET B 1 92 ? 0.091 -0.412 3.834 1 98.94 92 MET B N 1
ATOM 1587 C CA . MET B 1 92 ? 0.907 0.77 3.57 1 98.94 92 MET B CA 1
ATOM 1588 C C . MET B 1 92 ? 1.18 1.54 4.855 1 98.94 92 MET B C 1
ATOM 1590 O O . MET B 1 92 ? 2.297 2.008 5.082 1 98.94 92 MET B O 1
ATOM 1594 N N . LEU B 1 93 ? 0.157 1.666 5.684 1 98.94 93 LEU B N 1
ATOM 1595 C CA . LEU B 1 93 ? 0.33 2.338 6.965 1 98.94 93 LEU B CA 1
ATOM 1596 C C . LEU B 1 93 ? 1.369 1.619 7.82 1 98.94 93 LEU B C 1
ATOM 1598 O O . LEU B 1 93 ? 2.16 2.262 8.516 1 98.94 93 LEU B O 1
ATOM 1602 N N . TYR B 1 94 ? 1.369 0.331 7.766 1 98.94 94 TYR B N 1
ATOM 1603 C CA . TYR B 1 94 ? 2.387 -0.442 8.469 1 98.94 94 TYR B CA 1
ATOM 1604 C C . TYR B 1 94 ? 3.783 -0.067 7.992 1 98.94 94 TYR B C 1
ATOM 1606 O O . TYR B 1 94 ? 4.68 0.176 8.805 1 98.94 94 TYR B O 1
ATOM 1614 N N . LEU B 1 95 ? 3.953 -0.054 6.73 1 98.94 95 LEU B N 1
ATOM 1615 C CA . LEU B 1 95 ? 5.262 0.264 6.164 1 98.94 95 LEU B CA 1
ATOM 1616 C C . LEU B 1 95 ? 5.715 1.655 6.594 1 98.94 95 LEU B C 1
ATOM 1618 O O . LEU B 1 95 ? 6.867 1.842 6.992 1 98.94 95 LEU B O 1
ATOM 1622 N N . LEU B 1 96 ? 4.766 2.594 6.531 1 98.94 96 LEU B N 1
ATOM 1623 C CA . LEU B 1 96 ? 5.094 3.982 6.836 1 98.94 96 LEU B CA 1
ATOM 1624 C C . LEU B 1 96 ? 5.359 4.164 8.328 1 98.94 96 LEU B C 1
ATOM 1626 O O . LEU B 1 96 ? 6.191 4.984 8.719 1 98.94 96 LEU B O 1
ATOM 1630 N N . LYS B 1 97 ? 4.605 3.455 9.156 1 98.88 97 LYS B N 1
ATOM 1631 C CA . LYS B 1 97 ? 4.852 3.49 10.594 1 98.88 97 LYS B CA 1
ATOM 1632 C C . LYS B 1 97 ? 6.207 2.881 10.938 1 98.88 97 LYS B C 1
ATOM 1634 O O . LYS B 1 97 ? 6.914 3.381 11.812 1 98.88 97 LYS B O 1
ATOM 1639 N N . THR B 1 98 ? 6.562 1.832 10.258 1 98.75 98 THR B N 1
ATOM 1640 C 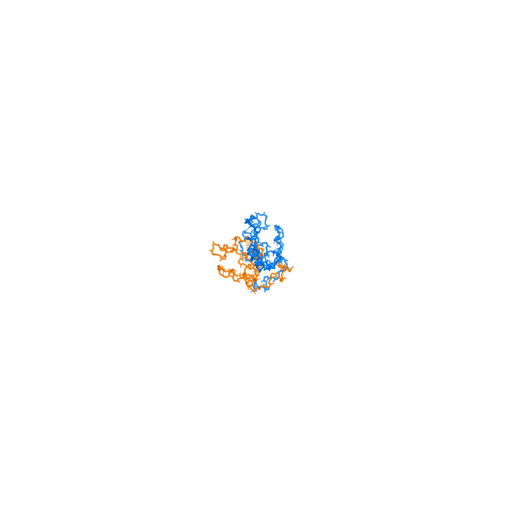CA . THR B 1 98 ? 7.789 1.077 10.508 1 98.75 98 THR B CA 1
ATOM 1641 C C . THR B 1 98 ? 9.016 1.868 10.055 1 98.75 98 THR B C 1
ATOM 1643 O O . THR B 1 98 ? 10.062 1.807 10.688 1 98.75 98 THR B O 1
ATOM 1646 N N . ASP B 1 99 ? 8.875 2.586 8.914 1 98.81 99 ASP B N 1
ATOM 1647 C CA . ASP B 1 99 ? 9.977 3.357 8.352 1 98.81 99 ASP B CA 1
ATOM 1648 C C . ASP B 1 99 ? 9.484 4.68 7.77 1 98.81 99 ASP B C 1
ATOM 1650 O O . ASP B 1 99 ? 9.047 4.73 6.617 1 98.81 99 ASP B O 1
ATOM 1654 N N . THR B 1 100 ? 9.711 5.734 8.516 1 98.56 100 THR B N 1
ATOM 1655 C CA . THR B 1 100 ? 9.203 7.043 8.117 1 98.56 100 THR B CA 1
ATOM 1656 C C . THR B 1 100 ? 9.992 7.586 6.93 1 98.56 100 THR B C 1
ATOM 1658 O O . THR B 1 100 ? 9.57 8.547 6.289 1 98.56 100 THR B O 1
ATOM 1661 N N . LYS B 1 101 ? 11.07 6.938 6.551 1 98.25 101 LYS B N 1
ATOM 1662 C CA . LYS B 1 101 ? 11.891 7.406 5.438 1 98.25 101 LYS B CA 1
ATOM 1663 C C . LYS B 1 101 ? 11.617 6.594 4.172 1 98.25 101 LYS B C 1
ATOM 1665 O O . LYS B 1 101 ? 12.188 6.867 3.115 1 98.25 101 LYS B O 1
ATOM 1670 N N . LEU B 1 102 ? 10.727 5.617 4.328 1 98.81 102 LEU B N 1
ATOM 1671 C CA . LEU B 1 102 ? 10.398 4.746 3.209 1 98.81 102 LEU B CA 1
ATOM 1672 C C . LEU B 1 102 ? 10.039 5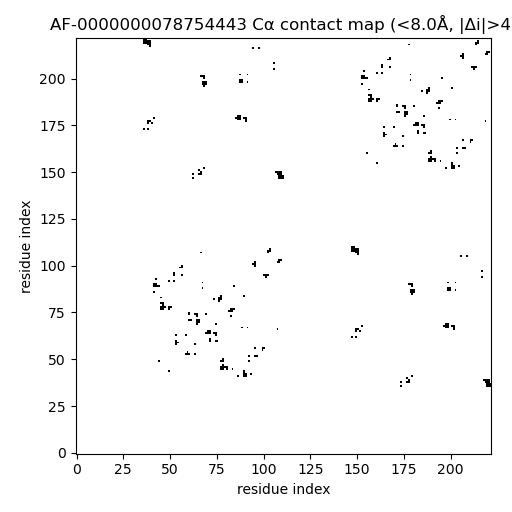.562 1.972 1 98.81 102 LEU B C 1
ATOM 1674 O O . LEU B 1 102 ? 10.531 5.281 0.875 1 98.81 102 LEU B O 1
ATOM 1678 N N . PRO B 1 103 ? 9.273 6.645 2.09 1 98.69 103 PRO B N 1
ATOM 1679 C CA . PRO B 1 103 ? 8.891 7.395 0.89 1 98.69 103 PRO B CA 1
ATOM 1680 C C . PRO B 1 103 ? 10.102 7.996 0.168 1 98.69 103 PRO B C 1
ATOM 1682 O O . PRO B 1 103 ? 10.125 8.039 -1.064 1 98.69 103 PRO B O 1
ATOM 1685 N N . GLU B 1 104 ? 11.039 8.406 0.909 1 97.88 104 GLU B N 1
ATOM 1686 C CA . GLU B 1 104 ? 12.258 8.93 0.299 1 97.88 104 GLU B CA 1
ATOM 1687 C C . GLU B 1 104 ? 13.117 7.809 -0.267 1 97.88 104 GLU B C 1
ATOM 1689 O O . GLU B 1 104 ? 13.672 7.934 -1.363 1 97.88 104 GLU B O 1
ATOM 1694 N N . LYS B 1 105 ? 13.25 6.699 0.479 1 98.06 105 LYS B N 1
ATOM 1695 C CA . LYS B 1 105 ? 14.07 5.566 0.073 1 98.06 105 LYS B CA 1
ATOM 1696 C C . LYS B 1 105 ? 13.609 5.008 -1.271 1 98.06 105 LYS B C 1
ATOM 1698 O O . LYS B 1 105 ? 14.43 4.566 -2.078 1 98.06 105 LYS B O 1
ATOM 1703 N N . TYR B 1 106 ? 12.32 5.086 -1.499 1 98.44 106 TYR B N 1
ATOM 1704 C CA . TYR B 1 106 ? 11.773 4.492 -2.715 1 98.44 106 TYR B CA 1
ATOM 1705 C C . TYR B 1 106 ? 11.312 5.57 -3.686 1 98.44 106 TYR B C 1
ATOM 1707 O O . TYR B 1 106 ? 10.477 5.316 -4.559 1 98.44 106 TYR B O 1
ATOM 1715 N N . ALA B 1 107 ? 11.781 6.777 -3.545 1 98.06 107 ALA B N 1
ATOM 1716 C CA . ALA B 1 107 ? 11.625 7.91 -4.453 1 98.06 107 ALA B CA 1
ATOM 1717 C C . ALA B 1 107 ? 10.156 8.258 -4.648 1 98.06 107 ALA B C 1
ATOM 1719 O O . ALA B 1 107 ? 9.75 8.664 -5.738 1 98.06 107 ALA B O 1
ATOM 1720 N N . LEU B 1 108 ? 9.359 8.047 -3.617 1 98.62 108 LEU B N 1
ATOM 1721 C CA . LEU B 1 108 ? 7.965 8.469 -3.67 1 98.62 108 LEU B CA 1
ATOM 1722 C C . LEU B 1 108 ? 7.836 9.961 -3.375 1 98.62 108 LEU B C 1
ATOM 1724 O O . LEU B 1 108 ? 6.891 10.609 -3.826 1 98.62 108 LEU B O 1
ATOM 1728 N N . ILE B 1 109 ? 8.781 10.398 -2.555 1 96.75 109 ILE B N 1
ATOM 1729 C CA . ILE B 1 109 ? 8.836 11.828 -2.246 1 96.75 109 ILE B CA 1
ATOM 1730 C C . ILE B 1 109 ? 10.172 12.398 -2.707 1 96.75 109 ILE B C 1
ATOM 1732 O O . ILE B 1 109 ? 11.227 11.805 -2.467 1 96.75 109 ILE B O 1
ATOM 1736 N N . GLY B 1 110 ? 10.062 13.352 -3.613 1 82.56 110 GLY B N 1
ATOM 1737 C CA . GLY B 1 110 ? 11.234 14.078 -4.051 1 82.56 110 GLY B CA 1
ATOM 1738 C C . GLY B 1 110 ? 11.258 15.523 -3.576 1 82.56 110 GLY B C 1
ATOM 1739 O O . GLY B 1 110 ? 10.234 16.047 -3.133 1 82.56 110 GLY B O 1
ATOM 1740 N N . ALA B 1 111 ? 12.555 15.977 -3.309 1 61.47 111 ALA B N 1
ATOM 1741 C CA . ALA B 1 111 ? 12.781 17.406 -3.08 1 61.47 111 ALA B CA 1
ATOM 1742 C C . ALA B 1 111 ? 12.352 18.219 -4.293 1 61.47 111 ALA B C 1
ATOM 1744 O O . ALA B 1 111 ? 12.391 17.734 -5.426 1 61.47 111 ALA B O 1
#

Radius of gyration: 37.43 Å; Cα contacts (8 Å, |Δi|>4): 207; chains: 2; bounding box: 30×195×35 Å

Organism: Turneriella parva (strain ATCC BAA-1111 / DSM 21527 / NCTC 11395 / H) (NCBI:txid869212)

Secondary structure (DSSP, 8-state):
---------TTGGGTTTTSTTSS----TTT-------EEPPPPP--HHHHHHHHHHTT--HHHHHHHHTS-HHHHHHHHTTSS---HHHHHHHHHHHH-TTHHHHTTSEE-/-------TTTTGGGHHHHHHTS-----TTT-------EEPPPPP--HHHHHHHHHHTT--HHHHHHHHTS-HHHHHHHHTTSS---HHHHHHHHHHHH-TTHHHHTTSEE-

InterPro domains:
  IPR001387 Cro/C1-type, helix-turn-helix domain [PF01381] (50-87)
  IPR001387 Cro/C1-type, helix-turn-helix domain [PS50943] (50-86)
  IPR001387 Cro/C1-type, helix-turn-helix domain [SM00530] (49-103)
  IPR001387 Cro/C1-type, helix-turn-helix domain [cd00093] (48-99)
  IPR010982 Lambda repressor-like, DNA-binding domain superfamily [G3DSA:1.10.260.40] (42-105)
  IPR010982 Lambda repressor-like, DNA-binding domain superfamily [SSF47413] (49-94)
  IPR052359 Bacterial HTH-type regulators and antitoxins [PTHR36511] (28-102)

pLDDT: mean 78.42, std 28.53, range [25.33, 98.94]

Solvent-accessible surface area (backbone atoms only — not comparable to full-atom values): 13318 Å² total; per-residue (Å²): 133,88,77,84,83,80,81,86,68,82,72,64,72,68,61,63,67,60,56,74,72,58,66,88,67,78,55,74,78,64,64,73,65,69,76,79,68,43,60,53,74,87,59,87,72,54,26,68,52,50,45,49,46,39,51,69,55,71,42,53,64,60,56,43,11,53,66,47,34,49,51,49,66,56,46,50,28,28,50,69,59,74,46,73,73,52,44,31,44,30,47,50,49,48,51,46,63,75,33,64,56,46,46,52,78,69,59,38,42,41,131,136,83,80,81,78,70,78,82,64,75,76,63,69,68,62,61,62,62,57,60,66,67,53,77,74,71,54,71,76,62,63,68,63,68,76,79,69,43,62,53,74,85,59,86,73,54,25,67,52,50,44,49,45,39,51,68,56,70,42,53,64,59,56,43,11,52,69,49,34,50,50,50,66,57,46,49,28,28,49,68,59,75,46,74,73,53,43,31,44,30,48,50,48,50,51,45,62,76,33,64,54,48,46,53,78,70,59,37,44,42,130

Sequence (222 aa):
MKTRTQTKVGQSSIQGLKEAIAFEKSGALAGARVRQIAIKPLSHYNNREIKRIRESLKLTQRSFALLMGVSIKTVEAWENGRNEPNGTAQRMLYLLKTDTKLPEKYALIGAMKTRTQTKVGQSSIQGLKEAIAFEKSGALAGARVRQIAIKPLSHYNNREIKRIRESLKLTQRSFALLMGVSIKTVEAWENGRNEPNGTAQRMLYLLKTDTKLPEKYALIGA

Nearest PDB structures (foldseek):
  5j9i-assembly1_B  TM=9.010E-01  e=3.560E-04  Vibrio cholerae
  5j9i-assembly2_C  TM=8.548E-01  e=2.349E-04  Vibrio cholerae
  5jaa-assembly1_B  TM=6.431E-01  e=6.365E-05  Vibrio cholerae O1 biovar El Tor str. N16961
  8a0x-assembly1_B  TM=6.276E-01  e=5.020E-05  Vibrio cholerae
  2ox6-assembly2_C  TM=8.996E-01  e=2.843E-03  Shewanella oneidensis MR-1

Foldseek 3Di:
DDDDDPDDPDPPPVPPVVCVVDDPPVCVVVPPVPVPDDDDDFDFDALCRLVVLCVLLVHDLCVVCVLLVHHSVVNVCRNVRVDGDDRVSSVVSVVSSVPSCVCVVVVVDDD/DPPCPPPPPDPPPVVVVVVVVPPDPCCVVVPVPVPPDDDDDFDFDALCRLVVLCVLLVHDLCVVCVLLVHHSVVNVCRNVRVDGDDRVSSVVSVVSSVPSCVCVVVVVDDD